Protein AF-A0A1V5X8F4-F1 (afdb_monomer_lite)

Foldseek 3Di:
DPQQAADDLVQQQLQVLLCLLPPDFQKEKEWSVQAQDDDDPDDDDLVSLCNGRVDQWFKKKFWDFPQLVQQLVLCSLQVRTYMYMPNKAWEWDADAFDIDIWIDGPNDTGDRRDIGIYIYTLVVLPDPSSVVSVRHSVRMDTDPDGGSSVSSVVSPVVVDDDDDRDPDPRYHYPDDPSDGHHGD

Structure (mmCIF, N/CA/C/O backbone):
data_AF-A0A1V5X8F4-F1
#
_entry.id   AF-A0A1V5X8F4-F1
#
loop_
_atom_site.group_PDB
_atom_site.id
_atom_site.type_symbol
_atom_site.label_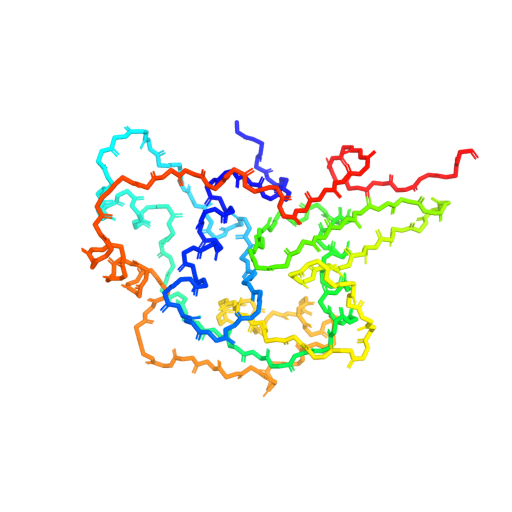atom_id
_atom_site.label_alt_id
_atom_site.label_comp_id
_atom_site.label_asym_id
_atom_site.label_entity_id
_atom_site.label_seq_id
_atom_site.pdbx_PDB_ins_code
_atom_site.Cartn_x
_atom_site.Cartn_y
_atom_site.Cartn_z
_atom_site.occupancy
_atom_site.B_iso_or_equiv
_atom_site.auth_seq_id
_atom_site.auth_comp_id
_atom_site.auth_asym_id
_atom_site.auth_atom_id
_atom_site.pdbx_PDB_model_num
ATOM 1 N N . MET A 1 1 ? 8.753 18.381 -1.304 1.00 38.28 1 MET A N 1
ATOM 2 C CA . MET A 1 1 ? 8.146 17.031 -1.304 1.00 38.28 1 MET A CA 1
ATOM 3 C C . MET A 1 1 ? 7.891 16.648 0.136 1.00 38.28 1 MET A C 1
ATOM 5 O O . MET A 1 1 ? 8.847 16.537 0.892 1.00 38.28 1 MET A O 1
ATOM 9 N N . ASP A 1 2 ? 6.621 16.541 0.511 1.00 38.50 2 ASP A N 1
ATOM 10 C CA . ASP A 1 2 ? 6.185 16.281 1.883 1.00 38.50 2 ASP A CA 1
ATOM 11 C C . ASP A 1 2 ? 6.373 14.784 2.186 1.00 38.50 2 ASP A C 1
ATOM 13 O O . ASP A 1 2 ? 5.549 13.941 1.823 1.00 38.50 2 ASP A O 1
ATOM 17 N N . ARG A 1 3 ? 7.540 14.425 2.733 1.00 40.38 3 ARG A N 1
ATOM 18 C CA . ARG A 1 3 ? 7.861 13.042 3.104 1.00 40.38 3 ARG A CA 1
ATOM 19 C C . ARG A 1 3 ? 6.985 12.667 4.301 1.00 40.38 3 ARG A C 1
ATOM 21 O O . ARG A 1 3 ? 7.192 13.192 5.384 1.00 40.38 3 ARG A O 1
ATOM 28 N N . GLY A 1 4 ? 6.018 11.770 4.104 1.00 48.22 4 GLY A N 1
ATOM 29 C CA . GLY A 1 4 ? 5.267 11.160 5.208 1.00 48.22 4 GLY A CA 1
ATOM 30 C C . GLY A 1 4 ? 3.747 11.159 5.080 1.00 48.22 4 GLY A C 1
ATOM 31 O O . GLY A 1 4 ? 3.130 10.364 5.776 1.00 48.22 4 GLY A O 1
ATOM 32 N N . ARG A 1 5 ? 3.132 11.958 4.193 1.00 60.81 5 ARG A N 1
ATOM 33 C CA . ARG A 1 5 ? 1.668 11.909 3.979 1.00 60.81 5 ARG A CA 1
ATOM 34 C C . ARG A 1 5 ? 1.217 10.568 3.367 1.00 60.81 5 ARG A C 1
ATOM 36 O O . ARG A 1 5 ? 2.012 9.943 2.653 1.00 60.81 5 ARG A O 1
ATOM 43 N N . PRO A 1 6 ? -0.045 10.137 3.572 1.00 58.69 6 PRO A N 1
ATOM 44 C CA . PRO A 1 6 ? -0.658 9.095 2.771 1.00 58.69 6 PRO A CA 1
ATOM 45 C C . PRO A 1 6 ? -0.649 9.549 1.322 1.00 58.69 6 PRO A C 1
ATOM 47 O O . PRO A 1 6 ? -1.012 10.689 1.040 1.00 58.69 6 PRO A O 1
ATOM 50 N N . ALA A 1 7 ? -0.267 8.642 0.428 1.00 64.94 7 ALA A N 1
ATOM 51 C CA . ALA A 1 7 ? -0.444 8.782 -1.012 1.00 64.94 7 ALA A CA 1
ATOM 52 C C . ALA A 1 7 ? 0.178 10.061 -1.622 1.00 64.94 7 ALA A C 1
ATOM 54 O O . ALA A 1 7 ? -0.487 11.070 -1.848 1.00 64.94 7 ALA A O 1
ATOM 55 N N . SER A 1 8 ? 1.456 9.988 -2.010 1.00 78.94 8 SER A N 1
ATOM 56 C CA . SER A 1 8 ? 1.962 10.832 -3.098 1.00 78.94 8 SER A CA 1
ATOM 57 C C . SER A 1 8 ? 1.484 10.268 -4.448 1.00 78.94 8 SER A C 1
ATOM 59 O O . SER A 1 8 ? 1.128 9.084 -4.520 1.00 78.94 8 SER A O 1
ATOM 61 N N . PRO A 1 9 ? 1.500 11.053 -5.542 1.00 85.25 9 PRO A N 1
ATOM 62 C CA . PRO A 1 9 ? 1.171 10.526 -6.867 1.00 85.25 9 PRO A CA 1
ATOM 63 C C . PRO A 1 9 ? 2.032 9.309 -7.238 1.00 85.25 9 PRO A C 1
ATOM 65 O O . PRO A 1 9 ? 1.526 8.323 -7.766 1.00 85.25 9 PRO A O 1
ATOM 68 N N . LEU A 1 10 ? 3.321 9.340 -6.884 1.00 88.06 10 LEU A N 1
ATOM 69 C CA . LEU A 1 10 ? 4.259 8.253 -7.154 1.00 88.06 10 LEU A CA 1
ATOM 70 C C . LEU A 1 10 ? 3.981 7.011 -6.300 1.00 88.06 10 LEU A C 1
ATOM 72 O O . LEU A 1 10 ? 3.983 5.903 -6.827 1.00 88.06 10 LEU A O 1
ATOM 76 N N . SER A 1 11 ? 3.701 7.173 -5.003 1.00 89.50 11 SER A N 1
ATOM 77 C CA . SER A 1 11 ? 3.411 6.027 -4.132 1.00 89.50 11 SER A CA 1
ATOM 78 C C . SER A 1 11 ? 2.073 5.370 -4.461 1.00 89.50 11 SER A C 1
ATOM 80 O O . SER A 1 11 ? 1.968 4.146 -4.447 1.00 89.50 11 SER A O 1
ATOM 82 N N . SER A 1 12 ? 1.078 6.171 -4.843 1.00 90.06 12 SER A N 1
ATOM 83 C CA . SER A 1 12 ? -0.211 5.677 -5.341 1.00 90.06 12 SER A CA 1
ATOM 84 C C . SER A 1 12 ? -0.050 4.942 -6.669 1.00 90.06 12 SER A C 1
ATOM 86 O O . SER A 1 12 ? -0.673 3.905 -6.880 1.00 90.06 12 SER A O 1
ATOM 88 N N . GLN A 1 13 ? 0.818 5.443 -7.554 1.00 91.69 13 GLN A N 1
ATOM 89 C CA . GLN A 1 13 ? 1.114 4.769 -8.813 1.00 91.69 13 GLN A CA 1
ATOM 90 C C . GLN A 1 13 ? 1.855 3.445 -8.600 1.00 91.69 13 GLN A C 1
ATOM 92 O O . GLN A 1 13 ? 1.538 2.465 -9.270 1.00 91.69 13 GLN A O 1
ATOM 97 N N . LEU A 1 14 ? 2.791 3.389 -7.648 1.00 94.00 14 LEU A N 1
ATOM 98 C CA . LEU A 1 14 ? 3.463 2.146 -7.276 1.00 94.00 14 LEU A CA 1
ATOM 99 C C . LEU A 1 14 ? 2.462 1.106 -6.756 1.00 94.00 14 LEU A C 1
ATOM 101 O O . LEU A 1 14 ? 2.469 -0.024 -7.235 1.00 94.00 14 LEU A O 1
ATOM 105 N N . ALA A 1 15 ? 1.557 1.499 -5.855 1.00 95.19 15 ALA A N 1
ATOM 106 C CA . ALA A 1 15 ? 0.473 0.637 -5.382 1.00 95.19 15 ALA A CA 1
ATOM 107 C C . ALA A 1 15 ? -0.392 0.120 -6.553 1.00 95.19 15 ALA A C 1
ATOM 109 O O . ALA A 1 15 ? -0.639 -1.078 -6.678 1.00 95.19 15 ALA A O 1
ATOM 110 N N . ALA A 1 16 ? -0.785 1.002 -7.478 1.00 94.31 16 ALA A N 1
ATOM 111 C CA . ALA A 1 16 ? -1.552 0.606 -8.658 1.00 94.31 16 ALA A CA 1
ATOM 112 C C . ALA A 1 16 ? -0.795 -0.403 -9.539 1.00 94.31 16 ALA A C 1
ATOM 114 O O . ALA A 1 16 ? -1.372 -1.408 -9.949 1.00 94.31 16 ALA A O 1
ATOM 115 N N . TRP A 1 17 ? 0.502 -0.193 -9.784 1.00 94.94 17 TRP A N 1
ATOM 116 C CA . TRP A 1 17 ? 1.319 -1.149 -10.535 1.00 94.94 17 TRP A CA 1
ATOM 117 C C . TRP A 1 17 ? 1.466 -2.497 -9.835 1.00 94.94 17 TRP A C 1
ATOM 119 O O . TRP A 1 17 ? 1.505 -3.509 -10.527 1.00 94.94 17 TRP A O 1
ATOM 129 N N . MET A 1 18 ? 1.509 -2.540 -8.499 1.00 96.81 18 MET A N 1
ATOM 130 C CA . MET A 1 18 ? 1.499 -3.810 -7.766 1.00 96.81 18 MET A CA 1
ATOM 131 C C . MET A 1 18 ? 0.235 -4.621 -8.089 1.00 96.81 18 MET A C 1
ATOM 133 O O . MET A 1 18 ? 0.350 -5.798 -8.415 1.00 96.81 18 MET A O 1
ATOM 137 N N . LEU A 1 19 ? -0.952 -3.999 -8.074 1.00 95.12 19 LEU A N 1
ATOM 138 C CA . LEU A 1 19 ? -2.205 -4.680 -8.441 1.00 95.12 19 LEU A CA 1
ATOM 139 C C . LEU A 1 19 ? -2.256 -5.101 -9.911 1.00 95.12 19 LEU A C 1
ATOM 141 O O . LEU A 1 19 ? -2.787 -6.162 -10.231 1.00 95.12 19 LEU A O 1
ATOM 145 N N . GLU A 1 20 ? -1.736 -4.266 -10.810 1.00 94.56 20 GLU A N 1
ATOM 146 C CA . GLU A 1 20 ? -1.713 -4.582 -12.239 1.00 94.56 20 GLU A CA 1
ATOM 147 C C . GLU A 1 20 ? -0.735 -5.729 -12.559 1.00 94.56 20 GLU A C 1
ATOM 149 O O . GLU A 1 20 ? -1.035 -6.577 -13.399 1.00 94.56 20 GLU A O 1
ATOM 154 N N . ALA A 1 21 ? 0.415 -5.777 -11.879 1.00 95.44 21 ALA A N 1
ATOM 155 C CA . ALA A 1 21 ? 1.424 -6.822 -12.048 1.00 95.44 21 ALA A CA 1
ATOM 156 C C . ALA A 1 21 ? 1.057 -8.136 -11.336 1.00 95.44 21 ALA A C 1
ATOM 158 O O . ALA A 1 21 ? 1.505 -9.197 -11.765 1.00 95.44 21 ALA A O 1
ATOM 159 N N . HIS A 1 22 ? 0.240 -8.075 -10.281 1.00 94.56 22 HIS A N 1
ATOM 160 C CA . HIS A 1 22 ? -0.202 -9.233 -9.507 1.00 94.56 22 HIS A CA 1
ATOM 161 C C . HIS A 1 22 ? -1.743 -9.262 -9.402 1.00 94.56 22 HIS A C 1
ATOM 163 O O . HIS A 1 22 ? -2.318 -8.917 -8.361 1.00 94.56 22 HIS A O 1
ATOM 169 N N . PRO A 1 23 ? -2.443 -9.679 -10.474 1.00 91.38 23 PRO A N 1
ATOM 170 C CA . PRO A 1 23 ? -3.901 -9.699 -10.499 1.00 91.38 23 PRO A CA 1
ATOM 171 C C . PRO A 1 23 ? -4.481 -10.659 -9.451 1.00 91.38 23 PRO A C 1
ATOM 173 O O . PRO A 1 23 ? -3.852 -11.639 -9.059 1.00 91.38 23 PRO A O 1
ATOM 176 N N . GLY A 1 24 ? -5.713 -10.386 -9.016 1.00 92.81 24 GLY A N 1
ATOM 177 C CA . GLY A 1 24 ? -6.445 -11.210 -8.043 1.00 92.81 24 GLY A CA 1
ATOM 178 C C . GLY A 1 24 ? -6.476 -10.640 -6.624 1.00 92.81 24 GLY A C 1
ATOM 179 O O . GLY A 1 24 ? -7.305 -11.067 -5.825 1.00 92.81 24 GLY A O 1
ATOM 180 N N . ALA A 1 25 ? -5.645 -9.639 -6.327 1.00 97.75 25 ALA A N 1
ATOM 181 C CA . ALA A 1 25 ? -5.756 -8.865 -5.099 1.00 97.75 25 ALA A CA 1
ATOM 182 C C . ALA A 1 25 ? -6.820 -7.763 -5.212 1.00 97.75 25 ALA A C 1
ATOM 184 O O . ALA A 1 25 ? -7.052 -7.187 -6.277 1.00 97.75 25 ALA A O 1
ATOM 185 N N . ASP A 1 26 ? -7.449 -7.450 -4.085 1.00 97.94 26 ASP A N 1
ATOM 186 C CA . ASP A 1 26 ? -8.465 -6.406 -3.974 1.00 97.94 26 ASP A CA 1
ATOM 187 C C . ASP A 1 26 ? -7.869 -5.050 -3.630 1.00 97.94 26 ASP A C 1
ATOM 189 O O . ASP A 1 26 ? -8.401 -4.008 -4.021 1.00 97.94 26 ASP A O 1
ATOM 193 N N . VAL A 1 27 ? -6.783 -5.075 -2.862 1.00 98.31 27 VAL A N 1
ATOM 194 C CA . VAL A 1 27 ? -6.071 -3.888 -2.420 1.00 98.31 27 VAL A CA 1
ATOM 195 C C . VAL A 1 27 ? -4.584 -4.174 -2.333 1.00 98.31 27 VAL A C 1
ATOM 197 O O . VAL A 1 27 ? -4.171 -5.220 -1.839 1.00 98.31 27 VAL A O 1
ATOM 200 N N . SER A 1 28 ? -3.771 -3.234 -2.800 1.00 98.12 28 SER A N 1
ATOM 201 C CA . SER A 1 28 ? -2.335 -3.229 -2.522 1.00 98.12 28 SER A CA 1
ATOM 202 C C . SER A 1 28 ? -2.026 -2.246 -1.401 1.00 98.12 28 SER A C 1
ATOM 204 O O . SER A 1 28 ? -2.621 -1.169 -1.386 1.00 98.12 28 SER A O 1
ATOM 206 N N . PHE A 1 29 ? -1.057 -2.550 -0.543 1.00 97.88 29 PHE A N 1
ATOM 207 C CA . PHE A 1 29 ? -0.537 -1.637 0.475 1.00 97.88 29 PHE A CA 1
ATOM 208 C C . PHE A 1 29 ? 0.990 -1.552 0.398 1.00 97.88 29 PHE A C 1
ATOM 210 O O . PHE A 1 29 ? 1.681 -2.573 0.394 1.00 97.88 29 PHE A O 1
ATOM 217 N N . VAL A 1 30 ? 1.514 -0.327 0.389 1.00 95.56 30 VAL A N 1
ATOM 218 C CA . VAL A 1 30 ? 2.952 -0.023 0.349 1.00 95.56 30 VAL A CA 1
ATOM 219 C C . VAL A 1 30 ? 3.264 1.078 1.359 1.00 95.56 30 VAL A C 1
ATOM 221 O O . VAL A 1 30 ? 2.544 2.071 1.452 1.00 95.56 30 VAL A O 1
ATOM 224 N N . ASN A 1 31 ? 4.361 0.940 2.100 1.00 94.56 31 ASN A N 1
ATOM 225 C CA . ASN A 1 31 ? 4.858 1.982 2.991 1.00 94.56 31 ASN A CA 1
ATOM 226 C C . ASN A 1 31 ? 5.644 3.046 2.210 1.00 94.56 31 ASN A C 1
ATOM 228 O O . ASN A 1 31 ? 6.476 2.733 1.359 1.00 94.56 31 ASN A O 1
ATOM 232 N N . SER A 1 32 ? 5.469 4.320 2.560 1.00 89.88 32 SER A N 1
ATOM 233 C CA . SER A 1 32 ? 6.179 5.426 1.901 1.00 89.88 32 SER A CA 1
ATOM 234 C C . SER A 1 32 ? 7.701 5.343 2.070 1.00 89.88 32 SER A C 1
ATOM 236 O O . SER A 1 32 ? 8.430 5.825 1.211 1.00 89.88 32 SER A O 1
ATOM 238 N N . GLY A 1 33 ? 8.197 4.697 3.133 1.00 89.81 33 GLY A N 1
ATOM 239 C CA . GLY A 1 33 ? 9.634 4.461 3.345 1.00 89.81 33 GLY A CA 1
ATOM 240 C C . GLY A 1 33 ? 10.282 3.518 2.321 1.00 89.81 33 GLY A C 1
ATOM 241 O O . GLY A 1 33 ? 11.507 3.524 2.178 1.00 89.81 33 GLY A O 1
ATOM 242 N N . GLY A 1 34 ? 9.470 2.746 1.589 1.00 90.25 34 GLY A N 1
ATOM 243 C CA . GLY A 1 34 ? 9.907 1.932 0.457 1.00 90.25 34 GLY A CA 1
ATOM 244 C C . GLY A 1 34 ? 10.312 2.762 -0.767 1.00 90.25 34 GLY A C 1
ATOM 245 O O . GLY A 1 34 ? 11.042 2.272 -1.621 1.00 90.25 34 GLY A O 1
ATOM 246 N N . ILE A 1 35 ? 9.881 4.025 -0.842 1.00 92.38 35 ILE A N 1
ATOM 247 C CA . ILE A 1 35 ? 10.118 4.909 -1.986 1.00 92.38 35 ILE A CA 1
ATOM 248 C C . ILE A 1 35 ? 11.250 5.872 -1.646 1.00 92.38 35 ILE A C 1
ATOM 250 O O . ILE A 1 35 ? 11.162 6.651 -0.695 1.00 92.38 35 ILE A O 1
ATOM 254 N N . ARG A 1 36 ? 12.341 5.802 -2.409 1.00 94.25 36 ARG A N 1
ATOM 255 C CA . ARG A 1 36 ? 13.631 6.411 -2.043 1.00 94.25 36 ARG A CA 1
ATOM 256 C C . ARG A 1 36 ? 14.035 7.578 -2.931 1.00 94.25 36 ARG A C 1
ATOM 258 O O . ARG A 1 36 ? 14.787 8.441 -2.482 1.00 94.25 36 ARG A O 1
ATOM 265 N N . ALA A 1 37 ? 13.482 7.638 -4.134 1.00 92.75 37 ALA A N 1
ATOM 266 C CA . ALA A 1 37 ? 13.723 8.696 -5.098 1.00 92.75 37 ALA A CA 1
ATOM 267 C C . ALA A 1 37 ? 12.432 9.071 -5.833 1.00 92.75 37 ALA A C 1
ATOM 269 O O . ALA A 1 37 ? 11.474 8.300 -5.893 1.00 92.75 37 ALA A O 1
ATOM 270 N N . SER A 1 38 ? 12.420 10.274 -6.394 1.00 89.81 38 SER A N 1
ATOM 271 C CA . SER A 1 38 ? 11.374 10.714 -7.315 1.00 89.81 38 SER A CA 1
ATOM 272 C C . SER A 1 38 ? 11.720 10.288 -8.732 1.00 89.81 38 SER A C 1
ATOM 274 O O . SER A 1 38 ? 12.893 10.211 -9.084 1.00 89.81 38 SER A O 1
ATOM 276 N N . ILE A 1 39 ? 10.702 10.080 -9.561 1.00 88.94 39 ILE A N 1
ATOM 277 C CA . ILE A 1 39 ? 10.891 9.820 -10.988 1.00 88.94 39 ILE A CA 1
ATOM 278 C C . ILE A 1 39 ? 10.604 11.117 -11.752 1.00 88.94 39 ILE A C 1
ATOM 280 O O . ILE A 1 39 ? 9.499 11.652 -11.612 1.00 88.94 39 ILE A O 1
ATOM 284 N N . PRO A 1 40 ? 11.571 11.657 -12.515 1.00 86.44 40 PRO A N 1
ATOM 285 C CA . PRO A 1 40 ? 11.337 12.837 -13.337 1.00 86.44 40 PRO A CA 1
ATOM 286 C C . PRO A 1 40 ? 10.371 12.523 -14.485 1.00 86.44 40 PRO A C 1
ATOM 288 O O . PRO A 1 40 ? 10.248 11.380 -14.924 1.00 86.44 40 PRO A O 1
ATOM 291 N N . ALA A 1 41 ? 9.696 13.553 -14.995 1.00 87.50 41 ALA A N 1
ATOM 292 C CA . ALA A 1 41 ? 8.900 13.417 -16.209 1.00 87.50 41 ALA A CA 1
ATOM 293 C C . ALA A 1 41 ? 9.798 13.052 -17.404 1.00 87.50 41 ALA A C 1
ATOM 295 O O . ALA A 1 41 ? 10.913 13.561 -17.524 1.00 87.50 41 ALA A O 1
ATOM 296 N N . GLY A 1 42 ? 9.294 12.199 -18.297 1.00 90.75 42 GLY A N 1
ATOM 297 C CA . GLY A 1 42 ? 10.027 11.714 -19.466 1.00 90.75 42 GLY A CA 1
ATOM 298 C C . GLY A 1 42 ? 10.040 10.186 -19.551 1.00 90.75 42 GLY A C 1
ATOM 299 O O . GLY A 1 42 ? 9.198 9.530 -18.931 1.00 90.75 42 GLY A O 1
ATOM 300 N N . PRO A 1 43 ? 10.962 9.604 -20.338 1.00 91.56 43 PRO A N 1
ATOM 301 C CA . PRO A 1 43 ? 11.083 8.158 -20.463 1.00 91.56 43 PRO A CA 1
ATOM 302 C C . PRO A 1 43 ? 11.372 7.488 -19.114 1.00 91.56 43 PRO A C 1
ATOM 304 O O . PRO A 1 43 ? 12.290 7.873 -18.387 1.00 91.56 43 PRO A O 1
ATOM 307 N N . LEU A 1 44 ? 10.604 6.447 -18.789 1.00 91.50 44 LEU A N 1
ATOM 308 C CA . LEU A 1 44 ? 10.820 5.659 -17.581 1.00 91.50 44 LEU A CA 1
ATOM 309 C C . LEU A 1 44 ? 11.957 4.656 -17.806 1.00 91.50 44 LEU A C 1
ATOM 311 O O . LEU A 1 44 ? 11.769 3.600 -18.410 1.00 91.50 44 LEU A O 1
ATOM 315 N N . HIS A 1 45 ? 13.144 4.987 -17.306 1.00 93.75 45 HIS A N 1
ATOM 316 C CA . HIS A 1 45 ? 14.306 4.104 -17.355 1.00 93.75 45 HIS A CA 1
ATOM 317 C C . HIS A 1 45 ? 14.355 3.156 -16.153 1.00 93.75 45 HIS A C 1
ATOM 319 O O . HIS A 1 45 ? 13.979 3.522 -15.039 1.00 93.75 45 HIS A O 1
ATOM 325 N N . TYR A 1 46 ? 14.902 1.955 -16.363 1.00 95.38 46 TYR A N 1
ATOM 326 C CA . TYR A 1 46 ? 15.070 0.965 -15.294 1.00 95.38 46 TYR A CA 1
ATOM 327 C C . TYR A 1 46 ? 15.896 1.506 -14.119 1.00 95.38 46 TYR A C 1
ATOM 329 O O . TYR A 1 46 ? 15.495 1.316 -12.980 1.00 95.38 46 TYR A O 1
ATOM 337 N N . GLY A 1 47 ? 16.993 2.229 -14.380 1.00 96.31 47 GLY A N 1
ATOM 338 C CA . GLY A 1 47 ? 17.823 2.821 -13.322 1.00 96.31 47 GLY A CA 1
ATOM 339 C C . GLY A 1 47 ? 17.032 3.754 -12.399 1.00 96.31 47 GLY A C 1
ATOM 340 O O . GLY A 1 47 ? 17.077 3.593 -11.186 1.00 96.31 47 GLY A O 1
ATOM 341 N N . ALA A 1 48 ? 16.206 4.640 -12.965 1.00 94.56 48 ALA A N 1
ATOM 342 C CA . ALA A 1 48 ? 15.340 5.522 -12.180 1.00 94.56 48 ALA A CA 1
ATOM 343 C C . ALA A 1 48 ? 14.278 4.743 -11.382 1.00 94.56 48 ALA A C 1
ATOM 345 O O . ALA A 1 48 ? 13.966 5.097 -10.247 1.00 94.56 48 ALA A O 1
ATOM 346 N N . PHE A 1 49 ? 13.728 3.663 -11.949 1.00 95.19 49 PHE A N 1
ATOM 347 C CA . PHE A 1 49 ? 12.794 2.792 -11.231 1.00 95.19 49 PHE A CA 1
ATOM 348 C C . PHE A 1 49 ? 13.481 2.040 -10.079 1.00 95.19 49 PHE A C 1
ATOM 350 O O . PHE A 1 49 ? 12.924 1.938 -8.987 1.00 95.19 49 PHE A O 1
ATOM 357 N N . TYR A 1 50 ? 14.704 1.558 -10.307 1.00 96.62 50 TYR A N 1
ATOM 358 C CA . TYR A 1 50 ? 15.535 0.903 -9.303 1.00 96.62 50 TYR A CA 1
ATOM 359 C C . TYR A 1 50 ? 15.861 1.852 -8.150 1.00 96.62 50 TYR A C 1
ATOM 361 O O . TYR A 1 50 ? 15.634 1.508 -6.998 1.00 96.62 50 TYR A O 1
ATOM 369 N N . GLU A 1 51 ? 16.311 3.073 -8.437 1.00 96.31 51 GLU A N 1
ATOM 370 C CA . GLU A 1 51 ? 16.564 4.092 -7.411 1.00 96.31 51 GLU A CA 1
ATOM 371 C C . GLU A 1 51 ? 15.297 4.469 -6.633 1.00 96.31 51 GLU A C 1
ATOM 373 O O . GLU A 1 51 ? 15.354 4.735 -5.432 1.00 96.31 51 GLU A O 1
ATOM 378 N N . MET A 1 52 ? 14.141 4.479 -7.304 1.00 94.75 52 MET A N 1
ATOM 379 C CA . MET A 1 52 ? 12.851 4.779 -6.689 1.00 94.75 52 MET A CA 1
ATOM 380 C C . MET A 1 52 ? 12.406 3.692 -5.706 1.00 94.75 52 MET A C 1
ATOM 382 O O . MET A 1 52 ? 11.990 4.034 -4.599 1.00 94.75 52 MET A O 1
ATOM 386 N N . PHE A 1 53 ? 12.528 2.413 -6.069 1.00 96.62 53 PHE A N 1
ATOM 387 C CA . PHE A 1 53 ? 12.129 1.266 -5.245 1.00 96.62 53 PHE A CA 1
ATOM 388 C C . PHE A 1 53 ? 13.241 0.189 -5.220 1.00 96.62 53 PHE A C 1
ATOM 390 O O . PHE A 1 53 ? 13.134 -0.841 -5.892 1.00 96.62 53 PHE A O 1
ATOM 397 N N . PRO A 1 54 ? 14.327 0.409 -4.450 1.00 96.75 54 PRO A N 1
ATOM 398 C CA . PRO A 1 54 ? 15.581 -0.352 -4.563 1.00 96.75 54 PRO A CA 1
ATOM 399 C C . PRO A 1 54 ? 15.597 -1.668 -3.780 1.00 96.75 54 PRO A C 1
ATOM 401 O O . PRO A 1 54 ? 16.633 -2.317 -3.685 1.00 96.75 54 PRO A O 1
ATOM 404 N N . PHE A 1 55 ? 14.479 -2.051 -3.167 1.00 96.75 55 PHE A N 1
ATOM 405 C CA . PHE A 1 55 ? 14.411 -3.233 -2.316 1.00 96.75 55 PHE A CA 1
ATOM 406 C C . PHE A 1 55 ? 14.067 -4.475 -3.133 1.00 96.75 55 PHE A C 1
ATOM 408 O O . PHE A 1 55 ? 13.197 -4.428 -4.003 1.00 96.75 55 PHE A O 1
ATOM 415 N N . ASP A 1 56 ? 14.677 -5.604 -2.783 1.00 96.81 56 ASP A N 1
ATOM 416 C CA . ASP A 1 56 ? 14.354 -6.918 -3.352 1.00 96.81 56 ASP A CA 1
ATOM 417 C C . ASP A 1 56 ? 13.210 -7.615 -2.602 1.00 96.81 56 ASP A C 1
ATOM 419 O O . ASP A 1 56 ? 13.131 -8.841 -2.545 1.00 96.81 56 ASP A O 1
ATOM 423 N N . ASN A 1 57 ? 12.306 -6.811 -2.037 1.00 97.88 57 ASN A N 1
ATOM 424 C CA . ASN A 1 57 ? 11.098 -7.290 -1.383 1.00 97.88 57 ASN A CA 1
ATOM 425 C C . ASN A 1 57 ? 10.264 -8.131 -2.356 1.00 97.88 57 ASN A C 1
ATOM 427 O O . ASN A 1 57 ? 10.136 -7.803 -3.544 1.00 97.88 57 ASN A O 1
ATOM 431 N N . ARG A 1 58 ? 9.649 -9.182 -1.825 1.00 98.19 58 ARG A N 1
ATOM 432 C CA . ARG A 1 58 ? 8.763 -10.099 -2.551 1.00 98.19 58 ARG A CA 1
ATOM 433 C C . ARG A 1 58 ? 7.306 -9.745 -2.309 1.00 98.19 58 ARG A C 1
ATOM 435 O O . ARG A 1 58 ? 6.980 -9.115 -1.303 1.00 98.19 58 ARG A O 1
ATOM 442 N N . PHE A 1 59 ? 6.421 -10.138 -3.223 1.00 98.50 59 PHE A N 1
ATOM 443 C CA . PHE A 1 59 ? 4.988 -10.006 -2.974 1.00 98.50 59 PHE A CA 1
ATOM 444 C C . PHE A 1 59 ? 4.569 -10.922 -1.827 1.00 98.50 59 PHE A C 1
ATOM 446 O O . PHE A 1 59 ? 4.994 -12.071 -1.746 1.00 98.50 59 PHE A O 1
ATOM 453 N N . ALA A 1 60 ? 3.705 -10.411 -0.962 1.00 98.56 60 ALA A N 1
ATOM 454 C CA . ALA A 1 60 ? 3.020 -11.179 0.059 1.00 98.56 60 ALA A CA 1
ATOM 455 C C . ALA A 1 60 ? 1.517 -10.928 -0.057 1.00 98.56 60 ALA A C 1
ATOM 457 O O . ALA A 1 60 ? 1.084 -9.781 -0.205 1.00 98.56 60 ALA A O 1
ATOM 458 N N . THR A 1 61 ? 0.726 -11.995 0.002 1.00 98.56 61 THR A N 1
ATOM 459 C CA . THR A 1 61 ? -0.734 -11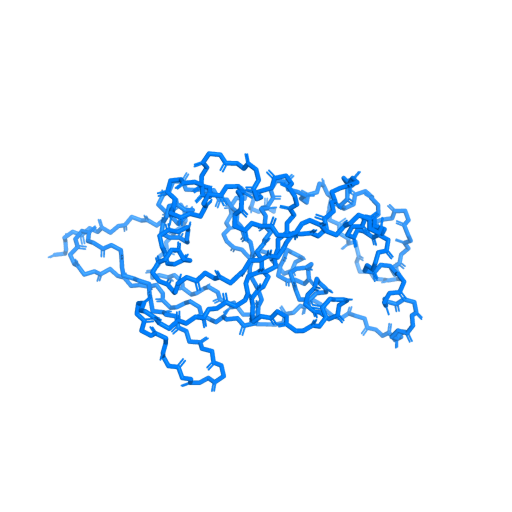.935 -0.123 1.00 98.56 61 THR A CA 1
ATOM 460 C C . THR A 1 61 ? -1.421 -12.603 1.053 1.00 98.56 61 THR A C 1
ATOM 462 O O . THR A 1 61 ? -0.961 -13.634 1.532 1.00 98.56 61 THR A O 1
ATOM 465 N N . ALA A 1 62 ? -2.531 -12.034 1.513 1.00 98.56 62 ALA A N 1
ATOM 466 C CA . ALA A 1 62 ? -3.372 -12.637 2.542 1.00 98.56 62 ALA A CA 1
ATOM 467 C C . ALA A 1 62 ? -4.843 -12.300 2.297 1.00 98.56 62 ALA A C 1
ATOM 469 O O . ALA A 1 62 ? -5.173 -11.196 1.861 1.00 98.56 62 ALA A O 1
ATOM 470 N N . THR A 1 63 ? -5.734 -13.236 2.625 1.00 98.62 63 THR A N 1
ATOM 471 C CA . THR A 1 63 ? -7.158 -12.919 2.784 1.00 98.62 63 THR A CA 1
ATOM 472 C C . THR A 1 63 ? -7.378 -12.459 4.217 1.00 98.62 63 THR A C 1
ATOM 474 O O . THR A 1 63 ? -7.149 -13.219 5.155 1.00 98.62 63 THR A O 1
ATOM 477 N N . ILE A 1 64 ? -7.794 -11.208 4.385 1.00 98.56 64 ILE A N 1
ATOM 478 C CA . ILE A 1 64 ? -7.964 -10.558 5.685 1.00 98.56 64 ILE A CA 1
ATOM 479 C C . ILE A 1 64 ? -9.376 -10.003 5.828 1.00 98.56 64 ILE A C 1
ATOM 481 O O . ILE A 1 64 ? -10.068 -9.746 4.843 1.00 98.56 64 ILE A O 1
ATOM 485 N N . LYS A 1 65 ? -9.791 -9.749 7.068 1.00 98.69 65 LYS A N 1
ATOM 486 C CA . LYS A 1 65 ? -11.032 -9.023 7.343 1.00 98.69 65 LYS A CA 1
ATOM 487 C C . LYS A 1 65 ? -10.861 -7.530 7.081 1.00 98.69 65 LYS A C 1
ATOM 489 O O . LYS A 1 65 ? -9.818 -6.950 7.394 1.00 98.69 65 LYS A O 1
ATOM 494 N N . ALA A 1 66 ? -11.914 -6.883 6.580 1.00 98.62 66 ALA A N 1
ATOM 495 C CA . ALA A 1 66 ? -11.934 -5.435 6.380 1.00 98.62 66 ALA A CA 1
ATOM 496 C C . ALA A 1 66 ? -11.624 -4.651 7.664 1.00 98.62 66 ALA A C 1
ATOM 498 O O . ALA A 1 66 ? -10.987 -3.600 7.602 1.00 98.62 66 ALA A O 1
ATOM 499 N N . LEU A 1 67 ? -12.011 -5.187 8.828 1.00 98.56 67 LEU A N 1
ATOM 500 C CA . LEU A 1 67 ? -11.658 -4.621 10.130 1.00 98.56 67 LEU A CA 1
ATOM 501 C C . LEU A 1 67 ? -10.138 -4.525 10.341 1.00 98.56 67 LEU A C 1
ATOM 503 O O . LEU A 1 67 ? -9.656 -3.479 10.772 1.00 98.56 67 LEU A O 1
ATOM 507 N N . SER A 1 68 ? -9.381 -5.579 10.025 1.00 98.62 68 SER A N 1
ATOM 508 C CA . SER A 1 68 ? -7.920 -5.590 10.178 1.00 98.62 68 SER A CA 1
ATOM 509 C C . SER A 1 68 ? -7.263 -4.560 9.263 1.00 98.62 68 SER A C 1
ATOM 511 O O . SER A 1 68 ? -6.403 -3.791 9.692 1.00 98.62 68 SER A O 1
ATOM 513 N N . PHE A 1 69 ? -7.736 -4.461 8.017 1.00 98.56 69 PHE A N 1
ATOM 514 C CA . PHE A 1 69 ? -7.255 -3.434 7.097 1.00 98.56 69 PHE A CA 1
ATOM 515 C C . PHE A 1 69 ? -7.573 -2.021 7.600 1.00 98.56 69 PHE A C 1
ATOM 517 O O . PHE A 1 69 ? -6.719 -1.140 7.553 1.00 98.56 69 PHE A O 1
ATOM 524 N N . ARG A 1 70 ? -8.773 -1.803 8.153 1.00 98.06 70 ARG A N 1
ATOM 525 C CA . ARG A 1 70 ? -9.160 -0.515 8.738 1.00 98.06 70 ARG A CA 1
ATOM 526 C C . ARG A 1 70 ? -8.234 -0.106 9.883 1.00 98.06 70 ARG A C 1
ATOM 528 O O . ARG A 1 70 ? -7.768 1.031 9.884 1.00 98.06 70 ARG A O 1
ATOM 535 N N . LYS A 1 71 ? -7.933 -1.034 10.798 1.00 97.75 71 LYS A N 1
ATOM 536 C CA . LYS A 1 71 ? -7.001 -0.813 11.914 1.00 97.75 71 LYS A CA 1
ATOM 537 C C . LYS A 1 71 ? -5.613 -0.416 11.418 1.00 97.75 71 LYS A C 1
ATOM 539 O O . LYS A 1 71 ? -5.049 0.551 11.920 1.00 97.75 71 LYS A O 1
ATOM 544 N N . LEU A 1 72 ? -5.104 -1.103 10.390 1.00 97.88 72 LEU A N 1
ATOM 545 C CA . LEU A 1 72 ? -3.822 -0.764 9.766 1.00 97.88 72 LEU A CA 1
ATOM 546 C C . LEU A 1 72 ? -3.819 0.673 9.221 1.00 97.88 72 LEU A C 1
ATOM 548 O O . LEU A 1 72 ? -2.864 1.419 9.444 1.00 97.88 72 LEU A O 1
ATOM 552 N N . LEU A 1 73 ? -4.884 1.079 8.519 1.00 96.50 73 LEU A N 1
ATOM 553 C CA . LEU A 1 73 ? -4.987 2.446 8.008 1.00 96.50 73 LEU A CA 1
ATOM 554 C C . LEU A 1 73 ? -5.082 3.460 9.151 1.00 96.50 73 LEU A C 1
ATOM 556 O O . LEU A 1 73 ? -4.361 4.449 9.119 1.00 96.50 73 LEU A O 1
ATOM 560 N N . GLN A 1 74 ? -5.928 3.221 10.157 1.00 95.38 74 GLN A N 1
ATOM 561 C CA . GLN A 1 74 ? -6.083 4.099 11.324 1.00 95.38 74 GLN A CA 1
ATOM 562 C C . GLN A 1 74 ? -4.745 4.339 12.033 1.00 95.38 74 GLN A C 1
ATOM 564 O O . GLN A 1 74 ? -4.388 5.490 12.278 1.00 95.38 74 GLN A O 1
ATOM 569 N N . ASP A 1 75 ? -3.979 3.277 12.285 1.00 94.31 75 ASP A N 1
ATOM 570 C CA . ASP A 1 75 ? -2.650 3.361 12.893 1.00 94.31 75 ASP A CA 1
ATOM 571 C C . ASP A 1 75 ? -1.691 4.225 12.059 1.00 94.31 75 ASP A C 1
ATOM 573 O O . ASP A 1 75 ? -1.053 5.149 12.569 1.00 94.31 75 ASP A O 1
ATOM 577 N N . GLY A 1 76 ? -1.633 3.982 10.745 1.00 93.00 76 GLY A N 1
ATOM 578 C CA . GLY A 1 76 ? -0.845 4.811 9.838 1.00 93.00 76 GLY A CA 1
ATOM 579 C C . GLY A 1 76 ? -1.280 6.277 9.859 1.00 93.00 76 GLY A C 1
ATOM 580 O O . GLY A 1 76 ? -0.425 7.165 9.880 1.00 93.00 76 GLY A O 1
ATOM 581 N N . LEU A 1 77 ? -2.600 6.510 9.891 1.00 93.06 77 LEU A N 1
ATOM 582 C CA . LEU A 1 77 ? -3.230 7.827 9.844 1.00 93.06 77 LEU A CA 1
ATOM 583 C C . LEU A 1 77 ? -2.942 8.692 11.075 1.00 93.06 77 LEU A C 1
ATOM 585 O O . LEU A 1 77 ? -2.658 9.883 10.933 1.00 93.06 77 LEU A O 1
ATOM 589 N N . VAL A 1 78 ? -2.994 8.091 12.260 1.00 91.81 78 VAL A N 1
ATOM 590 C CA . VAL A 1 78 ? -2.807 8.781 13.542 1.00 91.81 78 VAL A CA 1
ATOM 591 C C . VAL A 1 78 ? -1.328 9.008 13.844 1.00 91.81 78 VAL A C 1
ATOM 593 O O . VAL A 1 78 ? -0.933 10.106 14.226 1.00 91.81 78 VAL A O 1
ATOM 596 N N . HIS A 1 79 ? -0.481 8.003 13.621 1.00 90.44 79 HIS A N 1
ATOM 597 C CA . HIS A 1 79 ? 0.927 8.058 14.028 1.00 90.44 79 HIS A CA 1
ATOM 598 C C . HIS A 1 79 ? 1.868 8.601 12.936 1.00 90.44 79 HIS A C 1
ATOM 600 O O . HIS A 1 79 ? 3.089 8.598 13.090 1.00 90.44 79 HIS A O 1
ATOM 606 N N . GLY A 1 80 ? 1.322 9.089 11.816 1.00 85.44 80 GLY A N 1
ATOM 607 C CA . GLY A 1 80 ? 2.097 9.794 10.793 1.00 85.44 80 GLY A CA 1
ATOM 608 C C . GLY A 1 80 ? 2.961 8.893 9.916 1.00 85.44 80 GLY A C 1
ATOM 609 O O . GLY A 1 80 ? 3.930 9.346 9.302 1.00 85.44 80 GLY A O 1
ATOM 610 N N . HIS A 1 81 ? 2.625 7.611 9.836 1.00 86.50 81 HIS A N 1
ATOM 611 C CA . HIS A 1 81 ? 3.382 6.662 9.041 1.00 86.50 81 HIS A CA 1
ATOM 612 C C . HIS A 1 81 ? 2.854 6.643 7.616 1.00 86.50 81 HIS A C 1
ATOM 614 O O . HIS A 1 81 ? 1.780 6.116 7.347 1.00 86.50 81 HIS A O 1
ATOM 620 N N . GLY A 1 82 ? 3.616 7.231 6.697 1.00 88.56 82 GLY A N 1
ATOM 621 C CA . GLY A 1 82 ? 3.205 7.316 5.302 1.00 88.56 82 GLY A CA 1
ATOM 622 C C . GLY A 1 82 ? 3.012 5.941 4.662 1.00 88.56 82 GLY A C 1
ATOM 623 O O . GLY A 1 82 ? 3.868 5.058 4.776 1.00 88.56 82 GLY A O 1
ATOM 624 N N . PHE A 1 83 ? 1.914 5.797 3.929 1.00 93.62 83 PHE A N 1
ATOM 625 C CA . PHE A 1 83 ? 1.595 4.627 3.119 1.00 93.62 83 PHE A CA 1
ATOM 626 C C . PHE A 1 83 ? 0.858 5.039 1.839 1.00 93.62 83 PHE A C 1
ATOM 628 O O . PHE A 1 83 ? 0.422 6.181 1.684 1.00 93.62 83 PHE A O 1
ATOM 635 N N . ALA A 1 84 ? 0.696 4.104 0.913 1.00 93.50 84 ALA A N 1
ATOM 636 C CA . ALA A 1 84 ? -0.201 4.226 -0.224 1.00 93.50 84 ALA A CA 1
ATOM 637 C C . ALA A 1 84 ? -0.964 2.924 -0.439 1.00 93.50 84 ALA A C 1
ATOM 639 O O . ALA A 1 84 ? -0.463 1.839 -0.138 1.00 93.50 84 ALA A O 1
ATOM 640 N N . ILE A 1 85 ? -2.177 3.060 -0.972 1.00 95.94 85 ILE A N 1
ATOM 641 C CA . ILE A 1 85 ? -3.037 1.937 -1.332 1.00 95.94 85 ILE A CA 1
ATOM 642 C C . ILE A 1 85 ? -3.555 2.100 -2.759 1.00 95.94 85 ILE A C 1
ATOM 644 O O . ILE A 1 85 ? -3.559 3.208 -3.288 1.00 95.94 85 ILE A O 1
ATOM 648 N N . ALA A 1 86 ? -4.023 1.016 -3.368 1.00 95.38 86 ALA A N 1
ATOM 649 C CA . ALA A 1 86 ? -4.791 1.039 -4.613 1.00 95.38 86 ALA A CA 1
ATOM 650 C C . ALA A 1 86 ? -5.868 -0.054 -4.569 1.00 95.38 86 ALA A C 1
ATOM 652 O O . ALA A 1 86 ? -5.739 -0.986 -3.786 1.00 95.38 86 ALA A O 1
ATOM 653 N N . GLY A 1 87 ? -6.927 0.055 -5.378 1.00 95.56 87 GLY A N 1
ATOM 654 C CA . GLY A 1 87 ? -8.016 -0.938 -5.473 1.00 95.56 87 GLY A CA 1
ATOM 655 C C . GLY A 1 87 ? -9.199 -0.706 -4.520 1.00 95.56 87 GLY A C 1
ATOM 656 O O . GLY A 1 87 ? -10.355 -0.808 -4.940 1.00 95.56 87 GLY A O 1
ATOM 657 N N . ILE A 1 88 ? -8.927 -0.289 -3.280 1.00 97.06 88 ILE A N 1
ATOM 658 C CA . ILE A 1 88 ? -9.932 0.143 -2.292 1.00 97.06 88 ILE A CA 1
ATOM 659 C C . ILE A 1 88 ? -9.804 1.643 -2.028 1.00 97.06 88 ILE A C 1
ATOM 661 O O . ILE A 1 88 ? -8.705 2.197 -2.025 1.00 97.06 88 ILE A O 1
ATOM 665 N N . GLN A 1 89 ? -10.945 2.293 -1.804 1.00 96.12 89 GLN A N 1
ATOM 666 C CA . GLN A 1 89 ? -11.030 3.680 -1.358 1.00 96.12 89 GLN A CA 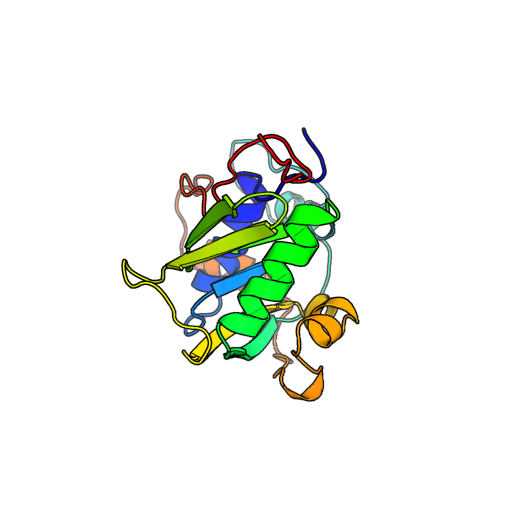1
ATOM 667 C C . GLN A 1 89 ? -11.297 3.726 0.148 1.00 96.12 89 GLN A C 1
ATOM 669 O O . GLN A 1 89 ? -12.143 2.989 0.648 1.00 96.12 89 GLN A O 1
ATOM 674 N N . ALA A 1 90 ? -10.600 4.608 0.852 1.00 96.44 90 ALA A N 1
ATOM 675 C CA . ALA A 1 90 ? -10.764 4.903 2.263 1.00 96.44 90 ALA A CA 1
ATOM 676 C C . ALA A 1 90 ? -11.228 6.357 2.423 1.00 96.44 90 ALA A C 1
ATOM 678 O O . ALA A 1 90 ? -10.516 7.295 2.053 1.00 96.44 90 ALA A O 1
ATOM 679 N N . ASN A 1 91 ? -12.422 6.546 2.975 1.00 95.50 91 ASN A N 1
ATOM 680 C CA . ASN A 1 91 ? -12.924 7.853 3.374 1.00 95.50 91 ASN A CA 1
ATOM 681 C C . ASN A 1 91 ? -12.776 8.004 4.890 1.00 95.50 91 ASN A C 1
ATOM 683 O O . ASN A 1 91 ? -13.361 7.240 5.656 1.00 95.50 91 ASN A O 1
ATOM 687 N N . VAL A 1 92 ? -11.966 8.968 5.316 1.00 94.88 92 VAL A N 1
ATOM 688 C CA . VAL A 1 92 ? -11.616 9.176 6.720 1.00 94.88 92 VAL A CA 1
ATOM 689 C C . VAL A 1 92 ? -12.396 10.369 7.257 1.00 94.88 92 VAL A C 1
ATOM 691 O O . VAL A 1 92 ? -12.419 11.439 6.650 1.00 94.88 92 VAL A O 1
ATOM 694 N N . THR A 1 93 ? -13.024 10.199 8.414 1.00 94.56 93 THR A N 1
ATOM 695 C CA . THR A 1 93 ? -13.777 11.248 9.113 1.00 94.56 93 THR A CA 1
ATOM 696 C C . THR A 1 93 ? -13.478 11.195 10.609 1.00 94.56 93 THR A C 1
ATOM 698 O O . THR A 1 93 ? -12.951 10.200 11.099 1.00 94.56 93 THR A O 1
ATOM 701 N N . CYS A 1 94 ? -13.798 12.261 11.337 1.00 93.19 94 CYS A N 1
ATOM 702 C CA . CYS A 1 94 ? -13.725 12.276 12.797 1.00 93.19 94 CYS A CA 1
ATOM 703 C C . CYS A 1 94 ? -15.138 12.298 13.382 1.00 93.19 94 CYS A C 1
ATOM 705 O O . CYS A 1 94 ? -15.972 13.095 12.946 1.00 93.19 94 CYS A O 1
ATOM 707 N N . LYS A 1 95 ? -15.393 11.456 14.386 1.00 91.12 95 LYS A N 1
ATOM 708 C CA . LYS A 1 95 ? -16.606 11.488 15.209 1.00 91.12 95 LYS A CA 1
ATOM 709 C C . LYS A 1 95 ? -16.195 11.759 16.656 1.00 91.12 95 LYS A C 1
ATOM 711 O O . LYS A 1 95 ? -15.805 10.845 17.374 1.00 91.12 95 LYS A O 1
ATOM 716 N N . GLY A 1 96 ? -16.248 13.026 17.066 1.00 88.62 96 GLY A N 1
ATOM 717 C CA . GLY A 1 96 ? -15.582 13.462 18.297 1.00 88.62 96 GLY A CA 1
ATOM 718 C C . GLY A 1 96 ? -14.071 13.246 18.179 1.00 88.62 96 GLY A C 1
ATOM 719 O O . GLY A 1 96 ? -13.473 13.636 17.178 1.00 88.62 96 GLY A O 1
ATOM 720 N N . GLU A 1 97 ? -13.477 12.577 19.163 1.00 88.94 97 GLU A N 1
ATOM 721 C CA . GLU A 1 97 ? -12.048 12.224 19.180 1.00 88.94 97 GLU A CA 1
ATOM 722 C C . GLU A 1 97 ? -11.724 10.953 18.374 1.00 88.94 97 GLU A C 1
ATOM 724 O O . GLU A 1 97 ? -10.560 10.594 18.218 1.00 88.94 97 GLU A O 1
ATOM 729 N N . GLU A 1 98 ? -12.732 10.261 17.836 1.00 89.81 98 GLU A N 1
ATOM 730 C CA . GLU A 1 98 ? -12.535 8.968 17.184 1.00 89.81 98 GLU A CA 1
ATOM 731 C C . GLU A 1 98 ? -12.349 9.100 15.664 1.00 89.81 98 GLU A C 1
ATOM 733 O O . GLU A 1 98 ? -13.183 9.687 14.964 1.00 89.81 98 GLU A O 1
ATOM 738 N N . LEU A 1 99 ? -11.276 8.493 15.140 1.00 92.94 99 LEU A N 1
ATOM 739 C CA . LEU A 1 99 ? -11.012 8.385 13.704 1.00 92.94 99 LEU A CA 1
ATOM 740 C C . LEU A 1 99 ? -11.853 7.264 13.080 1.00 92.94 99 LEU A C 1
ATOM 742 O O . LEU A 1 99 ? -11.613 6.080 13.315 1.00 92.94 99 LEU A O 1
ATOM 746 N N . GLN A 1 100 ? -12.779 7.629 12.203 1.00 95.25 100 GLN A N 1
ATOM 747 C CA . GLN A 1 100 ? -13.596 6.695 11.434 1.00 95.25 100 GLN A CA 1
ATOM 748 C C . GLN A 1 100 ? -13.027 6.523 10.027 1.00 95.25 100 GLN A C 1
ATOM 750 O O . GLN A 1 100 ? -12.713 7.504 9.353 1.00 95.25 100 GLN A O 1
ATOM 755 N N . VAL A 1 101 ? -12.926 5.277 9.563 1.00 96.94 101 VAL A N 1
ATOM 756 C CA . VAL A 1 101 ? -12.423 4.945 8.223 1.00 96.94 101 VAL A CA 1
ATOM 757 C C . VAL A 1 101 ? -13.439 4.058 7.509 1.00 96.94 101 VAL A C 1
ATOM 759 O O . VAL A 1 101 ? -13.578 2.871 7.804 1.00 96.94 101 VAL A O 1
ATOM 762 N N . GLU A 1 102 ? -14.151 4.628 6.545 1.00 97.94 102 GLU A N 1
ATOM 763 C CA . GLU A 1 102 ? -15.054 3.886 5.670 1.00 97.94 102 GLU A CA 1
ATOM 764 C C . GLU A 1 102 ? -14.275 3.328 4.478 1.00 97.94 102 GLU A C 1
ATOM 766 O O . GLU A 1 102 ? -13.583 4.066 3.777 1.00 97.94 102 GLU A O 1
ATOM 771 N N . LEU A 1 103 ? -14.395 2.022 4.242 1.00 98.50 103 LEU A N 1
ATOM 772 C CA . LEU A 1 103 ? -13.747 1.337 3.129 1.00 98.50 103 LEU A CA 1
ATOM 773 C C . LEU A 1 103 ? -14.772 1.035 2.041 1.00 98.50 103 LEU A C 1
ATOM 775 O O . LEU A 1 103 ? -15.804 0.425 2.314 1.00 98.50 103 LEU A O 1
ATOM 779 N N . THR A 1 104 ? -14.463 1.404 0.801 1.00 98.00 104 THR A N 1
ATOM 780 C CA . THR A 1 104 ? -15.306 1.142 -0.367 1.00 98.00 104 THR A CA 1
ATOM 781 C C . THR A 1 104 ? -14.524 0.407 -1.449 1.00 98.00 104 THR A C 1
ATOM 783 O O . THR A 1 104 ? -13.457 0.847 -1.882 1.00 98.00 104 THR A O 1
ATOM 786 N N . LYS A 1 105 ? -15.090 -0.697 -1.940 1.00 96.06 105 LYS A N 1
ATOM 787 C CA . LYS A 1 105 ? -14.570 -1.492 -3.059 1.00 96.06 105 LYS A CA 1
ATOM 788 C C . LYS A 1 105 ? -15.605 -1.504 -4.175 1.00 96.06 105 LYS A C 1
ATOM 790 O O . LYS A 1 105 ? -16.722 -1.972 -3.975 1.00 96.06 105 LYS A O 1
ATOM 795 N N . LYS A 1 106 ? -15.248 -0.989 -5.358 1.00 92.75 106 LYS A N 1
ATOM 796 C CA . LYS A 1 106 ? -16.148 -0.911 -6.532 1.00 92.75 106 LYS A CA 1
ATOM 797 C C . LYS A 1 106 ? -17.527 -0.299 -6.202 1.00 92.75 106 LYS A C 1
ATOM 799 O O . LYS A 1 106 ? -18.555 -0.806 -6.633 1.00 92.75 106 LYS A O 1
ATOM 804 N N . GLY A 1 107 ? -17.546 0.761 -5.391 1.00 92.94 107 GLY A N 1
ATOM 805 C CA . GLY A 1 107 ? -18.773 1.455 -4.976 1.00 92.94 107 GLY A CA 1
ATOM 806 C C . GLY A 1 107 ? -19.560 0.789 -3.840 1.00 92.94 107 GLY A C 1
ATOM 807 O O . GLY A 1 107 ? -20.519 1.379 -3.355 1.00 92.94 107 GLY A O 1
ATOM 808 N N . ARG A 1 108 ? -19.158 -0.400 -3.372 1.00 96.56 108 ARG A N 1
ATOM 809 C CA . ARG A 1 108 ? -19.763 -1.064 -2.211 1.00 96.56 108 ARG A CA 1
ATOM 810 C C . ARG A 1 108 ? -18.956 -0.787 -0.942 1.00 96.56 108 ARG A C 1
ATOM 812 O O . ARG A 1 108 ? -17.754 -1.057 -0.910 1.00 96.56 108 ARG A O 1
ATOM 819 N N . VAL A 1 109 ? -19.640 -0.341 0.110 1.00 98.31 109 VAL A N 1
ATOM 820 C CA . VAL A 1 109 ? -19.076 -0.231 1.463 1.00 98.31 109 VAL A CA 1
ATOM 821 C C . VAL A 1 109 ? -18.769 -1.625 2.016 1.00 98.31 109 VAL A C 1
ATOM 823 O O . VAL A 1 109 ? -19.601 -2.535 1.939 1.00 98.31 109 VAL A O 1
ATOM 826 N N . LEU A 1 110 ? -17.564 -1.795 2.556 1.00 98.56 110 LEU A N 1
ATOM 827 C CA . LEU A 1 110 ? -17.107 -3.033 3.177 1.00 98.56 110 LEU A CA 1
ATOM 828 C C . LEU A 1 110 ? -17.451 -3.047 4.665 1.00 98.56 110 LEU A C 1
ATOM 830 O O . LEU A 1 110 ? -17.122 -2.119 5.407 1.00 98.56 110 LEU A O 1
ATOM 834 N N . ARG A 1 111 ? -18.087 -4.134 5.099 1.00 98.44 111 ARG A N 1
ATOM 835 C CA . ARG A 1 111 ? -18.366 -4.409 6.513 1.00 98.44 111 ARG A CA 1
ATOM 836 C C . ARG A 1 111 ? -17.185 -5.135 7.136 1.00 98.44 111 ARG A C 1
ATOM 838 O O . ARG A 1 111 ? -16.447 -5.820 6.444 1.00 98.44 111 ARG A O 1
ATOM 845 N N . ASP A 1 112 ? -17.073 -5.067 8.451 1.00 98.44 112 ASP A N 1
ATOM 846 C CA . ASP A 1 112 ? -15.927 -5.576 9.215 1.00 98.44 112 ASP A CA 1
ATOM 847 C C . ASP A 1 112 ? -15.552 -7.028 8.907 1.00 98.44 112 ASP A C 1
ATOM 849 O O . ASP A 1 112 ? -14.369 -7.336 8.788 1.00 98.44 112 ASP A O 1
ATOM 853 N N . ASN A 1 113 ? -16.557 -7.887 8.722 1.00 98.31 113 ASN A N 1
ATOM 854 C CA . ASN A 1 113 ? -16.382 -9.313 8.442 1.00 98.31 113 ASN A CA 1
ATOM 855 C C . ASN A 1 113 ? -16.253 -9.656 6.949 1.00 98.31 113 ASN A C 1
ATOM 857 O O . ASN A 1 113 ? -16.053 -10.833 6.631 1.00 98.31 113 ASN A O 1
ATOM 861 N N . ASP A 1 114 ? -16.389 -8.677 6.048 1.00 98.56 114 ASP A N 1
ATOM 862 C CA . ASP A 1 114 ? -16.162 -8.896 4.621 1.00 98.56 114 ASP A CA 1
ATOM 863 C C . ASP A 1 114 ? -14.666 -9.202 4.395 1.00 98.56 114 ASP A C 1
ATOM 865 O O . ASP A 1 114 ? -13.787 -8.561 4.982 1.00 98.56 114 ASP A O 1
ATOM 869 N N . ASP A 1 115 ? -14.392 -10.200 3.555 1.00 98.50 115 ASP A N 1
ATOM 870 C CA . ASP A 1 115 ? -13.033 -10.597 3.188 1.00 98.50 115 ASP A CA 1
ATOM 871 C C . ASP A 1 115 ? -12.447 -9.665 2.122 1.00 98.50 115 ASP A C 1
ATOM 873 O O . ASP A 1 115 ? -13.136 -9.217 1.198 1.00 98.50 115 ASP A O 1
ATOM 877 N N . ILE A 1 116 ? -11.151 -9.395 2.255 1.00 98.12 116 ILE A N 1
ATOM 878 C CA . ILE A 1 116 ? -10.346 -8.604 1.331 1.00 98.12 116 ILE A CA 1
ATOM 879 C C . ILE A 1 116 ? -9.063 -9.374 1.040 1.00 98.12 116 ILE A C 1
ATOM 881 O O . ILE A 1 116 ? -8.369 -9.795 1.965 1.00 98.12 116 ILE A O 1
ATOM 885 N N . VAL A 1 117 ? -8.704 -9.498 -0.235 1.00 98.62 117 VAL A N 1
ATOM 886 C CA . VAL A 1 117 ? -7.378 -9.995 -0.622 1.00 98.62 117 VAL A CA 1
ATOM 887 C C . VAL A 1 117 ? -6.384 -8.832 -0.615 1.00 98.62 117 VAL A C 1
ATOM 889 O O . VAL A 1 117 ? -6.404 -7.980 -1.507 1.00 98.62 117 VAL A O 1
ATOM 892 N N . LEU A 1 118 ? -5.530 -8.781 0.405 1.00 98.81 118 LEU A N 1
ATOM 893 C CA . LEU A 1 118 ? -4.455 -7.800 0.543 1.00 98.81 118 LEU A CA 1
ATOM 894 C C . LEU A 1 118 ? -3.194 -8.286 -0.179 1.00 98.81 118 LEU A C 1
ATOM 896 O O . LEU A 1 118 ? -2.755 -9.411 0.038 1.00 98.81 118 LEU A O 1
ATOM 900 N N . LEU A 1 119 ? -2.584 -7.405 -0.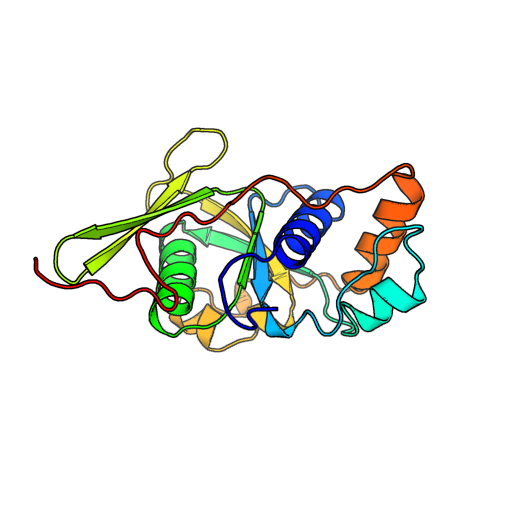970 1.00 98.75 119 LEU A N 1
ATOM 901 C CA . LEU A 1 119 ? -1.252 -7.547 -1.558 1.00 98.75 119 LEU A CA 1
ATOM 902 C C . LEU A 1 119 ? -0.294 -6.526 -0.935 1.00 98.75 119 LEU A C 1
ATOM 904 O O . LEU A 1 119 ? -0.572 -5.328 -0.905 1.00 98.75 119 LEU A O 1
ATOM 908 N N . THR A 1 120 ? 0.864 -6.964 -0.462 1.00 98.62 120 THR A N 1
ATOM 909 C CA . THR A 1 120 ? 1.893 -6.082 0.102 1.00 98.62 120 THR A CA 1
ATOM 910 C C . THR A 1 120 ? 3.297 -6.650 -0.136 1.00 98.62 120 THR A C 1
ATOM 912 O O . THR A 1 120 ? 3.456 -7.564 -0.946 1.00 98.62 120 THR A O 1
ATOM 915 N N . SER A 1 121 ? 4.324 -6.097 0.514 1.00 98.44 121 SER A N 1
ATOM 916 C CA . SER A 1 121 ? 5.653 -6.708 0.562 1.00 98.44 121 SER A CA 1
ATOM 917 C C . SER A 1 121 ? 5.791 -7.693 1.717 1.00 98.44 121 SER A C 1
ATOM 919 O O . SER A 1 121 ? 5.240 -7.479 2.795 1.00 98.44 121 SER A O 1
ATOM 921 N N . ASP A 1 122 ? 6.608 -8.721 1.523 1.00 98.31 122 ASP A N 1
ATOM 922 C CA . ASP A 1 122 ? 7.096 -9.611 2.580 1.00 98.31 122 ASP A CA 1
ATOM 923 C C . ASP A 1 122 ? 7.645 -8.844 3.793 1.00 98.31 122 ASP A C 1
ATOM 925 O O . ASP A 1 122 ? 7.276 -9.139 4.923 1.00 98.31 122 ASP A O 1
ATOM 929 N N . TYR A 1 123 ? 8.426 -7.783 3.575 1.00 98.00 123 TYR A N 1
ATOM 930 C CA . TYR A 1 123 ? 8.907 -6.912 4.651 1.00 98.00 123 TYR A CA 1
ATOM 931 C C . TYR A 1 123 ? 7.776 -6.383 5.555 1.00 98.00 123 TYR A C 1
ATOM 933 O O . TYR A 1 123 ? 7.918 -6.361 6.777 1.00 98.00 123 TYR A O 1
ATOM 941 N N . LEU A 1 124 ? 6.651 -5.951 4.972 1.00 98.00 124 LEU A N 1
ATOM 942 C CA . LEU A 1 124 ? 5.512 -5.434 5.737 1.00 98.00 124 LEU A CA 1
ATOM 943 C C . LEU A 1 124 ? 4.671 -6.558 6.340 1.00 98.00 124 LEU A C 1
ATOM 945 O O . LEU A 1 124 ? 4.242 -6.435 7.487 1.00 98.00 124 LEU A O 1
ATOM 949 N N . ALA A 1 125 ? 4.492 -7.655 5.606 1.00 98.25 125 ALA A N 1
ATOM 950 C CA . ALA A 1 125 ? 3.789 -8.845 6.077 1.00 98.25 125 ALA A CA 1
ATOM 951 C C . ALA A 1 125 ? 4.428 -9.455 7.337 1.00 98.25 125 ALA A C 1
ATOM 953 O O . ALA A 1 125 ? 3.723 -10.011 8.171 1.00 98.25 125 ALA A O 1
ATOM 954 N N . MET A 1 126 ? 5.747 -9.312 7.499 1.00 97.31 126 MET A N 1
ATOM 955 C CA . MET A 1 126 ? 6.486 -9.786 8.676 1.00 97.31 126 MET A CA 1
ATOM 956 C C . MET A 1 126 ? 6.609 -8.734 9.791 1.00 97.31 126 MET A C 1
ATOM 958 O O . MET A 1 126 ? 7.339 -8.946 10.757 1.00 97.31 126 MET A O 1
ATOM 962 N N . SER A 1 127 ? 5.955 -7.575 9.660 1.00 96.69 127 SER A N 1
ATOM 963 C CA . SER A 1 127 ? 6.099 -6.477 10.618 1.00 96.69 127 SER A CA 1
ATOM 964 C C . SER A 1 127 ? 5.144 -6.596 11.807 1.00 96.69 127 SER A C 1
ATOM 966 O O . SER A 1 127 ? 3.975 -6.950 11.656 1.00 96.69 127 SER A O 1
ATOM 968 N N . GLU A 1 128 ? 5.607 -6.157 12.979 1.00 95.88 128 GLU A N 1
ATOM 969 C CA . GLU A 1 128 ? 4.792 -6.048 14.202 1.00 95.88 128 GLU A CA 1
ATOM 970 C C . GLU A 1 128 ? 3.503 -5.242 13.997 1.00 95.88 128 GLU A C 1
ATOM 972 O O . GLU A 1 128 ? 2.489 -5.490 14.635 1.00 95.88 128 GLU A O 1
ATOM 977 N N . ARG A 1 129 ? 3.503 -4.278 13.075 1.00 95.00 129 ARG A N 1
ATOM 978 C CA . ARG A 1 129 ? 2.337 -3.420 12.821 1.00 95.00 129 ARG A CA 1
ATOM 979 C C . ARG A 1 129 ? 1.205 -4.158 12.129 1.00 95.00 129 ARG A C 1
ATOM 981 O O . ARG A 1 129 ? 0.038 -3.888 12.396 1.00 95.00 129 ARG A O 1
ATOM 988 N N . PHE A 1 130 ? 1.545 -5.087 11.242 1.00 97.62 130 PHE A N 1
ATOM 989 C CA . PHE A 1 130 ? 0.554 -5.957 10.625 1.00 97.62 130 PHE A CA 1
ATOM 990 C C . PHE A 1 130 ? -0.014 -6.929 11.665 1.00 97.62 130 PHE A C 1
ATOM 992 O O . PHE A 1 130 ? -1.237 -7.054 11.757 1.00 97.62 130 PHE A O 1
ATOM 999 N N . ALA A 1 131 ? 0.840 -7.492 12.526 1.00 97.69 131 ALA A N 1
ATOM 1000 C CA . ALA A 1 131 ? 0.408 -8.328 13.647 1.00 97.69 131 ALA A CA 1
ATOM 1001 C C . ALA A 1 131 ? -0.526 -7.566 14.609 1.00 97.69 131 ALA A C 1
ATOM 1003 O O . ALA A 1 131 ? -1.625 -8.026 14.907 1.00 97.69 131 ALA A O 1
ATOM 1004 N N . GLN A 1 132 ? -0.184 -6.331 14.995 1.00 97.31 132 GLN A N 1
ATOM 1005 C CA . GLN A 1 132 ? -1.026 -5.462 15.837 1.00 97.31 132 GLN A CA 1
ATOM 1006 C C . GLN A 1 132 ? -2.383 -5.119 15.199 1.00 97.31 132 GLN A C 1
ATOM 1008 O O . GLN A 1 132 ? -3.376 -4.923 15.903 1.00 97.31 132 GLN A O 1
ATOM 1013 N N . ALA A 1 133 ? -2.459 -5.081 13.867 1.00 97.56 133 ALA A N 1
ATOM 1014 C CA . ALA A 1 133 ? -3.716 -4.936 13.135 1.00 97.56 133 ALA A CA 1
ATOM 1015 C C . ALA A 1 133 ? -4.524 -6.251 13.038 1.00 97.56 133 ALA A C 1
ATOM 1017 O O . ALA A 1 133 ? -5.617 -6.258 12.467 1.00 97.56 133 ALA A O 1
ATOM 1018 N N . GLY A 1 134 ? -4.032 -7.349 13.620 1.00 97.06 134 GLY A N 1
ATOM 1019 C CA . GLY A 1 134 ? -4.655 -8.673 13.610 1.00 97.06 134 GLY A CA 1
ATOM 1020 C C . GLY A 1 134 ? -4.358 -9.475 12.344 1.00 97.06 134 GLY A C 1
ATOM 1021 O O . GLY A 1 134 ? -5.211 -10.242 11.901 1.00 97.06 134 GLY A O 1
ATOM 1022 N N . MET A 1 135 ? -3.203 -9.244 11.718 1.00 97.75 135 MET A N 1
ATOM 1023 C CA . MET A 1 135 ? -2.718 -9.995 10.560 1.00 97.75 135 MET A CA 1
ATOM 1024 C C . MET A 1 135 ? -1.387 -10.654 10.926 1.00 97.75 135 MET A C 1
ATOM 1026 O O . MET A 1 135 ? -0.322 -10.076 10.720 1.00 97.75 135 MET A O 1
ATOM 1030 N N . GLU A 1 136 ? -1.464 -11.853 11.499 1.00 96.56 136 GLU A N 1
ATOM 1031 C CA . GLU A 1 136 ? -0.283 -12.645 11.849 1.00 96.56 136 GLU A CA 1
ATOM 1032 C C . GLU A 1 136 ? 0.524 -13.021 10.602 1.00 96.56 136 GLU A C 1
ATOM 1034 O O . GLU A 1 136 ? -0.030 -13.211 9.514 1.00 96.56 136 GLU A O 1
ATOM 1039 N N . LYS A 1 137 ? 1.840 -13.172 10.763 1.00 96.50 137 LYS A N 1
ATOM 1040 C CA . LYS A 1 137 ? 2.759 -13.464 9.652 1.00 96.50 137 LYS A CA 1
ATOM 1041 C C . LYS A 1 137 ? 2.396 -14.753 8.903 1.00 96.50 137 LYS A C 1
ATOM 1043 O O . LYS A 1 137 ? 2.562 -14.821 7.689 1.00 96.50 137 LYS A O 1
ATOM 1048 N N . GLU A 1 138 ? 1.850 -15.752 9.597 1.00 96.69 138 GLU A N 1
ATOM 1049 C CA . GLU A 1 138 ? 1.428 -17.038 9.029 1.00 96.69 138 GLU A CA 1
ATOM 1050 C C . GLU A 1 138 ? 0.216 -16.919 8.096 1.00 96.69 138 GLU A C 1
ATOM 1052 O O . GLU A 1 138 ? -0.027 -17.818 7.292 1.00 96.69 138 GLU A O 1
ATOM 1057 N N . ALA A 1 139 ? -0.544 -15.821 8.171 1.00 96.44 139 ALA A N 1
ATOM 1058 C CA . ALA A 1 139 ? -1.664 -15.573 7.266 1.00 96.44 139 ALA A CA 1
ATOM 1059 C C . ALA A 1 139 ? -1.207 -15.178 5.850 1.00 96.44 139 ALA A C 1
ATOM 1061 O O . ALA A 1 139 ? -2.019 -15.188 4.921 1.00 96.44 139 ALA A O 1
ATOM 1062 N N . PHE A 1 140 ? 0.069 -14.816 5.679 1.00 98.44 140 PHE A N 1
ATOM 1063 C CA . PHE A 1 140 ? 0.612 -14.358 4.409 1.00 98.44 140 PHE A CA 1
ATOM 1064 C C . PHE A 1 140 ? 1.269 -15.485 3.616 1.00 98.44 140 PHE A C 1
ATOM 1066 O O . PHE A 1 140 ? 2.175 -16.173 4.080 1.00 98.44 140 PHE A O 1
ATOM 1073 N N . HIS A 1 141 ? 0.873 -15.597 2.353 1.00 98.19 141 HIS A N 1
ATOM 1074 C CA . HIS A 1 141 ? 1.609 -16.333 1.342 1.00 98.19 141 HIS A CA 1
ATOM 1075 C C . HIS A 1 141 ? 2.623 -15.403 0.669 1.00 98.19 141 HIS A C 1
ATOM 1077 O O . HIS A 1 141 ? 2.235 -14.430 0.016 1.00 98.19 141 HIS A O 1
ATOM 1083 N N . VAL A 1 142 ? 3.914 -15.701 0.827 1.00 97.94 142 VAL A N 1
ATOM 1084 C CA . VAL A 1 142 ? 5.006 -14.974 0.166 1.00 97.94 142 VAL A CA 1
ATOM 1085 C C . VAL A 1 142 ? 5.326 -15.631 -1.174 1.00 97.94 142 VAL A C 1
ATOM 1087 O O . VAL A 1 142 ? 5.642 -16.820 -1.229 1.00 97.94 142 VAL A O 1
ATOM 1090 N N . ASP A 1 143 ? 5.288 -14.843 -2.247 1.00 95.69 143 ASP A N 1
ATOM 1091 C CA . ASP A 1 143 ? 5.680 -15.282 -3.582 1.00 95.69 143 ASP A CA 1
ATOM 1092 C C . ASP A 1 143 ? 7.212 -15.380 -3.683 1.00 95.69 143 ASP A C 1
ATOM 1094 O O . ASP A 1 143 ? 7.952 -14.388 -3.688 1.00 95.69 143 ASP A O 1
ATOM 1098 N N . MET A 1 144 ? 7.702 -16.614 -3.789 1.00 94.00 144 MET A N 1
ATOM 1099 C CA . MET A 1 144 ? 9.128 -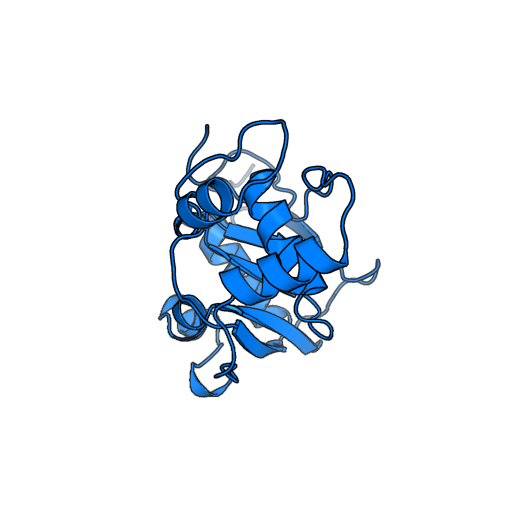16.917 -3.921 1.00 94.00 144 MET A CA 1
ATOM 1100 C C . MET A 1 144 ? 9.666 -16.741 -5.354 1.00 94.00 144 MET A C 1
ATOM 1102 O O . MET A 1 144 ? 10.825 -17.070 -5.611 1.00 94.00 144 MET A O 1
ATOM 1106 N N . GLY A 1 145 ? 8.878 -16.165 -6.266 1.00 91.75 145 GLY A N 1
ATOM 1107 C CA . GLY A 1 145 ? 9.246 -15.801 -7.634 1.00 91.75 145 GLY A CA 1
ATOM 1108 C C . GLY A 1 145 ? 10.229 -14.629 -7.739 1.00 91.75 145 GLY A C 1
ATOM 1109 O O . GLY A 1 145 ? 11.295 -14.623 -7.122 1.00 91.75 145 GLY A O 1
ATOM 1110 N N . VAL A 1 146 ? 9.922 -13.638 -8.574 1.00 95.69 146 VAL A N 1
ATOM 1111 C CA . VAL A 1 146 ? 10.788 -12.459 -8.750 1.00 95.69 146 VAL A CA 1
ATOM 1112 C C . VAL A 1 146 ? 10.453 -11.365 -7.725 1.00 95.69 146 VAL A C 1
ATOM 1114 O O . VAL A 1 146 ? 9.313 -11.299 -7.262 1.00 95.69 146 VAL A O 1
ATOM 1117 N N . PRO A 1 147 ? 11.399 -10.475 -7.371 1.00 97.88 147 PRO A N 1
ATOM 1118 C CA . PRO A 1 147 ? 11.095 -9.309 -6.545 1.00 97.88 147 PRO A CA 1
ATOM 1119 C C . PRO A 1 147 ? 9.984 -8.439 -7.146 1.00 97.88 147 PRO A C 1
ATOM 1121 O O . PRO A 1 147 ? 9.837 -8.362 -8.370 1.00 97.88 147 PRO A O 1
ATOM 1124 N N . ILE A 1 148 ? 9.265 -7.703 -6.292 1.00 98.06 148 ILE A N 1
ATOM 1125 C CA . ILE A 1 148 ? 8.176 -6.786 -6.684 1.00 98.06 148 ILE A CA 1
ATOM 1126 C C . ILE A 1 148 ? 8.623 -5.854 -7.814 1.00 98.06 148 ILE A C 1
ATOM 1128 O O . ILE A 1 148 ? 7.898 -5.650 -8.788 1.00 98.06 148 ILE A O 1
ATOM 1132 N N . ARG A 1 149 ? 9.837 -5.303 -7.696 1.00 97.50 149 ARG A N 1
ATOM 1133 C CA . ARG A 1 149 ? 10.418 -4.397 -8.690 1.00 97.50 149 ARG A CA 1
ATOM 1134 C C . ARG A 1 149 ? 10.467 -5.044 -10.074 1.00 97.50 149 ARG A C 1
ATOM 1136 O O . ARG A 1 149 ? 9.998 -4.446 -11.038 1.00 97.50 149 ARG A O 1
ATOM 1143 N N . GLU A 1 150 ? 10.989 -6.263 -10.163 1.00 97.75 150 GLU A N 1
ATOM 1144 C CA . GLU A 1 150 ? 11.149 -6.971 -11.435 1.00 97.75 150 GLU A CA 1
ATOM 1145 C C . GLU A 1 150 ? 9.804 -7.379 -12.032 1.00 97.75 150 GLU A C 1
ATOM 1147 O O . GLU A 1 150 ? 9.603 -7.242 -13.239 1.00 97.75 150 GLU A O 1
ATOM 1152 N N . ALA A 1 151 ? 8.852 -7.803 -11.197 1.00 97.44 151 ALA A N 1
ATOM 1153 C CA . ALA A 1 151 ? 7.494 -8.096 -11.647 1.00 97.44 151 ALA A CA 1
ATOM 1154 C C . ALA A 1 151 ? 6.820 -6.858 -12.261 1.00 97.44 151 ALA A C 1
ATOM 1156 O O . ALA A 1 151 ? 6.254 -6.934 -13.355 1.00 97.44 151 ALA A O 1
ATOM 1157 N N . ILE A 1 152 ? 6.933 -5.697 -11.605 1.00 97.00 152 ILE A N 1
ATOM 1158 C CA . ILE A 1 152 ? 6.390 -4.439 -12.129 1.00 97.00 152 ILE A CA 1
ATOM 1159 C C . ILE A 1 152 ? 7.119 -4.024 -13.410 1.00 97.00 152 ILE A C 1
ATOM 1161 O O . ILE A 1 152 ? 6.469 -3.652 -14.382 1.00 97.00 152 ILE A O 1
ATOM 1165 N N . VAL A 1 153 ? 8.450 -4.114 -13.462 1.00 96.31 153 VAL A N 1
ATOM 1166 C CA . VAL A 1 153 ? 9.224 -3.782 -14.670 1.00 96.31 153 VAL A CA 1
ATOM 1167 C C . VAL A 1 153 ? 8.821 -4.672 -15.846 1.00 96.31 153 VAL A C 1
ATOM 1169 O O . VAL A 1 153 ? 8.608 -4.166 -16.950 1.00 96.31 153 VAL A O 1
ATOM 1172 N N . ALA A 1 154 ? 8.682 -5.982 -15.630 1.00 96.50 154 ALA A N 1
ATOM 1173 C CA . ALA A 1 154 ? 8.229 -6.917 -16.655 1.00 96.50 154 ALA A CA 1
ATOM 1174 C C . ALA A 1 154 ? 6.819 -6.560 -17.148 1.00 96.50 154 ALA A C 1
ATOM 1176 O O . ALA A 1 154 ? 6.579 -6.496 -18.358 1.00 96.50 154 ALA A O 1
ATOM 1177 N N . TYR A 1 155 ? 5.912 -6.250 -16.220 1.00 95.75 155 TYR A N 1
ATOM 1178 C CA . TYR A 1 155 ? 4.570 -5.783 -16.541 1.00 95.75 155 TYR A CA 1
ATOM 1179 C C . TYR A 1 155 ? 4.587 -4.484 -17.364 1.00 95.75 155 TYR A C 1
ATOM 1181 O O . TYR A 1 155 ? 3.954 -4.420 -18.416 1.00 95.75 155 TYR A O 1
ATOM 1189 N N . LEU A 1 156 ? 5.351 -3.469 -16.953 1.00 94.62 156 LEU A N 1
ATOM 1190 C CA . LEU A 1 156 ? 5.425 -2.176 -17.640 1.00 94.62 156 LEU A CA 1
ATOM 1191 C C . LEU A 1 156 ? 6.029 -2.284 -19.039 1.00 94.62 156 LEU A C 1
ATOM 1193 O O . LEU A 1 156 ? 5.527 -1.657 -19.969 1.00 94.62 156 LEU A O 1
ATOM 1197 N N . ARG A 1 157 ? 7.059 -3.120 -19.215 1.00 94.69 157 ARG A N 1
ATOM 1198 C CA . ARG A 1 157 ? 7.628 -3.417 -20.539 1.00 94.69 157 ARG A CA 1
ATOM 1199 C C . ARG A 1 157 ? 6.592 -4.043 -21.467 1.00 94.69 157 ARG A C 1
ATOM 1201 O O . ARG A 1 157 ? 6.538 -3.682 -22.637 1.00 94.69 157 ARG A O 1
ATOM 1208 N N . LYS A 1 158 ? 5.764 -4.952 -20.944 1.00 94.81 158 LYS A N 1
ATOM 1209 C CA . LYS A 1 158 ? 4.680 -5.586 -21.703 1.00 94.81 158 LYS A CA 1
ATOM 1210 C C . LYS A 1 158 ? 3.536 -4.613 -22.001 1.00 94.81 158 LYS A C 1
ATOM 1212 O O . LYS A 1 158 ? 3.001 -4.645 -23.104 1.00 94.81 158 LYS A O 1
ATOM 1217 N N . LYS A 1 159 ? 3.156 -3.771 -21.032 1.00 91.50 159 LYS A N 1
ATOM 1218 C CA . LYS A 1 159 ? 2.095 -2.760 -21.176 1.00 91.50 159 LYS A CA 1
ATOM 1219 C C . LYS A 1 159 ? 2.469 -1.719 -22.232 1.00 91.50 159 LYS A C 1
ATOM 1221 O O . LYS A 1 159 ? 1.627 -1.344 -23.042 1.00 91.50 159 LYS A O 1
ATOM 1226 N N . GLY A 1 160 ? 3.729 -1.277 -22.224 1.00 89.50 160 GLY A N 1
ATOM 1227 C CA . GLY A 1 160 ? 4.209 -0.187 -23.065 1.00 89.50 160 GLY A CA 1
ATOM 1228 C C . GLY A 1 160 ? 3.446 1.124 -22.832 1.00 89.50 160 GLY A C 1
ATOM 1229 O O . GLY A 1 160 ? 2.678 1.273 -21.879 1.00 89.50 160 GLY A O 1
ATOM 1230 N N . GLY A 1 161 ? 3.660 2.083 -23.733 1.00 87.50 161 GLY A N 1
ATOM 1231 C CA . GLY A 1 161 ? 2.947 3.360 -23.737 1.00 87.50 161 GLY A CA 1
ATOM 1232 C C . GLY A 1 161 ? 3.373 4.341 -22.640 1.00 87.50 161 GLY A C 1
ATOM 1233 O O . GLY A 1 161 ? 4.389 4.175 -21.966 1.00 87.50 161 GLY A O 1
ATOM 1234 N N . THR A 1 162 ? 2.587 5.407 -22.497 1.00 83.31 162 THR A N 1
ATOM 1235 C CA . THR A 1 162 ? 2.814 6.454 -21.497 1.00 83.31 162 THR A CA 1
ATOM 1236 C C . THR A 1 162 ? 2.184 6.051 -20.176 1.00 83.31 162 THR A C 1
ATOM 1238 O O . THR A 1 162 ? 0.995 5.734 -20.126 1.00 83.31 162 THR A O 1
ATOM 1241 N N . VAL A 1 163 ? 2.953 6.133 -19.090 1.00 78.50 163 VAL A N 1
ATOM 1242 C CA . VAL A 1 163 ? 2.398 5.993 -17.745 1.00 78.50 163 VAL A CA 1
ATOM 1243 C C . VAL A 1 163 ? 2.235 7.365 -17.111 1.00 78.50 163 VAL A C 1
ATOM 1245 O O . VAL A 1 163 ? 3.201 8.110 -16.967 1.00 78.50 163 VAL A O 1
ATOM 1248 N N . ALA A 1 164 ? 1.005 7.693 -16.732 1.00 74.62 164 ALA A N 1
ATOM 1249 C CA . ALA A 1 164 ? 0.705 8.855 -15.911 1.00 74.62 164 ALA A CA 1
ATOM 1250 C C . ALA A 1 164 ? 0.631 8.436 -14.442 1.00 74.62 164 ALA A C 1
ATOM 1252 O O . ALA A 1 164 ? 0.256 7.304 -14.141 1.00 74.62 164 ALA A O 1
ATOM 1253 N N . ALA A 1 165 ? 0.966 9.350 -13.532 1.00 72.31 165 ALA A N 1
ATOM 1254 C CA . ALA A 1 165 ? 0.692 9.131 -12.120 1.00 72.31 165 ALA A CA 1
ATOM 1255 C C . ALA A 1 165 ? -0.822 9.013 -11.899 1.00 72.31 165 ALA A C 1
ATOM 1257 O O . ALA A 1 165 ? -1.597 9.761 -12.502 1.00 72.31 165 ALA A O 1
ATOM 1258 N N . SER A 1 166 ? -1.233 8.083 -11.037 1.00 68.94 166 SER A N 1
ATOM 1259 C CA . SER A 1 166 ? -2.647 7.829 -10.794 1.00 68.94 166 SER A CA 1
ATOM 1260 C C . SER A 1 166 ? -3.343 9.104 -10.301 1.00 68.94 166 SER A C 1
ATOM 1262 O O . SER A 1 166 ? -2.908 9.679 -9.299 1.00 68.94 166 SER A O 1
ATOM 1264 N N . PRO A 1 167 ? -4.436 9.543 -10.955 1.00 65.88 167 PRO A N 1
ATOM 1265 C CA . PRO A 1 167 ? -5.227 10.672 -10.478 1.00 65.88 167 PRO A CA 1
ATOM 1266 C C . PRO A 1 167 ? -6.108 10.285 -9.281 1.00 65.88 167 PRO A C 1
ATOM 1268 O O . PRO A 1 167 ? -6.709 11.153 -8.651 1.00 65.88 167 PRO A O 1
ATOM 1271 N N . SER A 1 168 ? -6.234 8.987 -8.971 1.00 69.12 168 SER A N 1
ATOM 1272 C CA . SER A 1 168 ? -7.053 8.531 -7.853 1.00 69.12 168 SER A CA 1
ATOM 1273 C C . SER A 1 168 ? -6.393 8.925 -6.538 1.00 69.12 168 SER A C 1
ATOM 1275 O O . SER A 1 168 ? -5.239 8.569 -6.320 1.00 69.12 168 SER A O 1
ATOM 1277 N N . ILE A 1 169 ? -7.148 9.573 -5.652 1.00 78.00 169 ILE A N 1
ATOM 1278 C CA . ILE A 1 169 ? -6.786 9.778 -4.246 1.00 78.00 169 ILE A CA 1
ATOM 1279 C C . ILE A 1 169 ? -7.505 8.684 -3.450 1.00 78.00 169 ILE A C 1
ATOM 1281 O O . ILE A 1 169 ? -8.693 8.836 -3.151 1.00 78.00 169 ILE A O 1
ATOM 1285 N N . PRO A 1 170 ? -6.846 7.550 -3.156 1.00 87.88 170 PRO A N 1
ATOM 1286 C CA . PRO A 1 170 ? -7.519 6.392 -2.583 1.00 87.88 170 PRO A CA 1
ATOM 1287 C C . PRO A 1 170 ? -7.820 6.600 -1.101 1.00 87.88 170 PRO A C 1
ATOM 1289 O O . PRO A 1 170 ? -8.667 5.906 -0.566 1.00 87.88 170 PRO A O 1
ATOM 1292 N N . VAL A 1 171 ? -7.156 7.554 -0.443 1.00 91.88 171 VAL A N 1
ATOM 1293 C CA . VAL A 1 171 ? -7.352 7.886 0.971 1.00 91.88 171 VAL A CA 1
ATOM 1294 C C . VAL A 1 171 ? -7.717 9.361 1.076 1.00 91.88 171 VAL A C 1
ATOM 1296 O O . VAL A 1 171 ? -6.891 10.222 0.781 1.00 91.88 171 VAL A O 1
ATOM 1299 N N . LYS A 1 172 ? -8.950 9.663 1.483 1.00 91.38 172 LYS A N 1
ATOM 1300 C CA . LYS A 1 172 ? -9.431 11.037 1.693 1.00 91.38 172 LYS A CA 1
ATOM 1301 C C . LYS A 1 172 ? -9.458 11.342 3.186 1.00 91.38 172 LYS A C 1
ATOM 1303 O O . LYS A 1 172 ? -10.114 10.616 3.923 1.00 91.38 172 LYS A O 1
ATOM 1308 N N . THR A 1 173 ? -8.766 12.394 3.626 1.00 88.75 173 THR A N 1
ATOM 1309 C CA . THR A 1 173 ? -8.655 12.780 5.045 1.00 88.75 173 THR A CA 1
ATOM 1310 C C . THR A 1 173 ? -9.354 14.113 5.343 1.00 88.75 173 THR A C 1
ATOM 1312 O O . THR A 1 173 ? -9.357 14.992 4.481 1.00 88.75 173 THR A O 1
ATOM 1315 N N . PRO A 1 174 ? -9.918 14.315 6.553 1.00 80.50 174 PRO A N 1
ATOM 1316 C CA . PRO A 1 174 ? -10.718 15.499 6.888 1.00 80.50 174 PRO A CA 1
ATOM 1317 C C . PRO A 1 174 ? -9.879 16.713 7.338 1.00 80.50 174 PRO A C 1
ATOM 1319 O O . PRO A 1 174 ? -10.433 17.705 7.806 1.00 80.50 174 PRO A O 1
ATOM 1322 N N . GLY A 1 175 ? -8.548 16.653 7.230 1.00 74.69 175 GLY A N 1
ATOM 1323 C CA . GLY A 1 175 ? -7.652 17.683 7.751 1.00 74.69 175 GLY A CA 1
ATOM 1324 C C . GLY A 1 175 ? -6.184 17.459 7.390 1.00 74.69 175 GLY A C 1
ATOM 1325 O O . GLY A 1 175 ? -5.868 16.798 6.395 1.00 74.69 175 GLY A O 1
ATOM 1326 N N . SER A 1 176 ? -5.294 18.039 8.200 1.00 77.31 176 SER A N 1
ATOM 1327 C CA . SER A 1 176 ? -3.843 17.901 8.066 1.00 77.31 176 SER A CA 1
ATOM 1328 C C . SER A 1 176 ? -3.360 16.483 8.379 1.00 77.31 176 SER A C 1
ATOM 1330 O O . SER A 1 176 ? -4.092 15.653 8.912 1.00 77.31 176 SER A O 1
ATOM 1332 N N . TRP A 1 177 ? -2.103 16.225 8.028 1.00 78.50 177 TRP A N 1
ATOM 1333 C CA . TRP A 1 177 ? -1.395 14.991 8.335 1.00 78.50 177 TRP A CA 1
ATOM 1334 C C . TRP A 1 177 ? -0.307 15.241 9.390 1.00 78.50 177 TRP A C 1
ATOM 1336 O O . TRP A 1 177 ? 0.438 16.209 9.206 1.00 78.50 177 TRP A O 1
ATOM 1346 N N . PRO A 1 178 ? -0.129 14.376 10.408 1.00 87.62 178 PRO A N 1
ATOM 1347 C CA . PRO A 1 178 ? -0.975 13.234 10.790 1.00 87.62 178 PRO A CA 1
ATOM 1348 C C . PRO A 1 178 ? -2.404 13.650 11.156 1.00 87.62 178 PRO A C 1
ATOM 1350 O O . PRO A 1 178 ? -2.651 14.827 11.425 1.00 87.62 178 PRO A O 1
ATOM 1353 N N . VAL A 1 179 ? -3.353 12.711 11.111 1.00 88.06 179 VAL A N 1
ATOM 1354 C CA . VAL A 1 179 ? -4.758 13.031 11.392 1.00 88.06 179 VAL A CA 1
ATOM 1355 C C . VAL A 1 179 ? -4.990 13.083 12.899 1.00 88.06 179 VAL A C 1
ATOM 1357 O O . VAL A 1 179 ? -4.820 12.082 13.589 1.00 88.06 179 VAL A O 1
ATOM 1360 N N . THR A 1 180 ? -5.460 14.233 13.381 1.00 87.75 180 THR A N 1
ATOM 1361 C CA . THR A 1 180 ? -5.914 14.424 14.763 1.00 87.75 180 THR A CA 1
ATOM 1362 C C . THR A 1 180 ? -7.411 14.706 14.766 1.00 87.75 180 THR A C 1
ATOM 1364 O O . THR A 1 180 ? -7.866 15.656 14.125 1.00 87.75 180 THR A O 1
ATOM 1367 N N . CYS A 1 181 ? -8.177 13.897 15.494 1.00 88.69 181 CYS A N 1
ATOM 1368 C CA . CYS A 1 181 ? -9.587 14.156 15.756 1.00 88.69 181 CYS A CA 1
ATOM 1369 C C . CYS A 1 181 ? -9.727 14.927 17.071 1.00 88.69 181 CYS A C 1
ATOM 1371 O O . CYS A 1 181 ? -9.114 14.567 18.071 1.00 88.69 181 CYS A O 1
ATOM 1373 N N . LEU A 1 182 ? -10.501 16.011 17.055 1.00 82.50 182 LEU A N 1
ATOM 1374 C CA . LEU A 1 182 ? -10.729 16.884 18.206 1.00 82.50 182 LEU A CA 1
ATOM 1375 C C . LEU A 1 182 ? -12.234 16.976 18.466 1.00 82.50 182 LEU A C 1
ATOM 1377 O O . LEU A 1 182 ? -13.020 17.008 17.512 1.00 82.50 182 LEU A O 1
ATOM 1381 N N . VAL A 1 183 ? -12.632 17.074 19.736 1.00 69.56 183 VAL A N 1
ATOM 1382 C CA . VAL A 1 183 ? -13.997 17.486 20.090 1.00 69.56 183 VAL A CA 1
ATOM 1383 C C . VAL A 1 183 ? -14.174 18.928 19.613 1.00 69.56 183 VAL A C 1
ATOM 1385 O O . VAL A 1 183 ? -13.414 19.809 20.013 1.00 69.56 183 VAL A O 1
ATOM 1388 N N . ARG A 1 184 ? -15.120 19.150 18.698 1.00 59.31 184 ARG A N 1
ATOM 1389 C CA . ARG A 1 184 ? -15.570 20.500 18.339 1.00 59.31 184 ARG A CA 1
ATOM 1390 C C . ARG A 1 184 ? -16.593 20.998 19.343 1.00 59.31 184 ARG A C 1
ATOM 1392 O O . ARG A 1 184 ? -17.406 20.157 19.784 1.00 59.31 184 ARG A O 1
#

Radius of gyration: 16.09 Å; chains: 1; bounding box: 38×38×44 Å

Secondary structure (DSSP, 8-state):
--TTSS--HHHHHHHHHHHHHSTT-SEEEEEGGG--SPPPSS---HHHHHHHS---PPEEEEEEEHHHHHHHHHHHHHHT--EEEESSEEEEEEETTEEEEEEEETTEEPPTTSEEEEEEEHHHHTSHHHHHTT--GG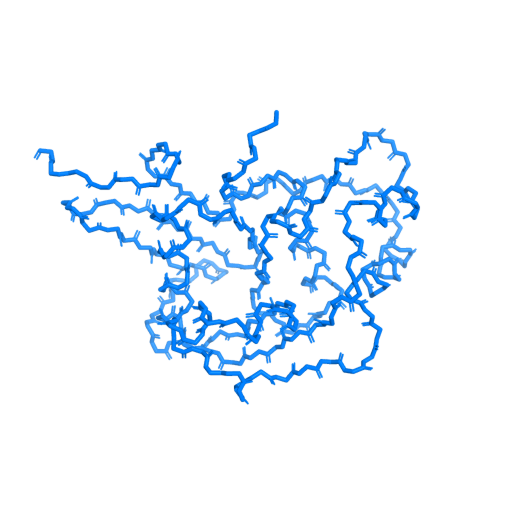GPEE--SS-HHHHHHHHHHHH-SPPPPP----EE-SSSSS------

Sequence (184 aa):
MDRGRPASPLSSQLAAWMLEAHPGADVSFVNSGGIRASIPAGPLHYGAFYEMFPFDNRFATATIKALSFRKLLQDGLVHGHGFAIAGIQANVTCKGEELQVELTKKGRVLRDNDDIVLLTSDYLAMSERFAQAGMEKEAFHVDMGVPIREAIVAYLRKKGGTVAASPSIPVKTPGSWPVTCLVR

pLDDT: mean 91.4, std 10.92, range [38.28, 98.81]